Protein AF-0000000077674722 (afdb_homodimer)

InterPro domains:
  IPR002075 Nuclear transport factor 2 domain [PF02136] (10-121)
  IPR018222 Nuclear transport factor 2, eukaryote [PS50177] (10-121)
  IPR018222 Nuclear transport factor 2, eukaryote [cd00780] (7-122)
  IPR032710 NTF2-like domain superfamily [SSF54427] (3-125)
  IPR045875 Nuclear transport factor 2 [PTHR12612] (6-122)

Sequence (252 aa):
MGDKPIWEQIGSSFVQHYYQLFDTDRTHLGAIYIDASCLTWEGQQFQGKAAIVEKLSSLPFQKIQHSITAQDHQPTPDSCILSMVVGQLKADDDQVLGFHQTFLLKNFQGAWVCTNEIFRLALHNVMGDKPIWEQIGSSFVQHYYQLFDTDRTHLGAIYIDASCLTWEGQQFQGKAAIVEKLSSLPFQKIQHSITAQDHQPTPDSCILSMVVGQLKADDDQVLGFHQTFLLKNFQGAWVCTNEIFRLALHNV

Structure (mmCIF, N/CA/C/O backbone):
data_AF-0000000077674722-model_v1
#
loop_
_entity.id
_entity.type
_entity.pdbx_description
1 polymer 'Nuclear transport factor 2'
#
loop_
_atom_site.group_PDB
_atom_site.id
_atom_site.type_symbol
_atom_site.label_atom_id
_atom_site.label_alt_id
_atom_site.label_comp_id
_atom_site.label_asym_id
_atom_site.label_entity_id
_atom_site.label_seq_id
_atom_site.pdbx_PDB_ins_code
_atom_site.Cartn_x
_atom_site.Cartn_y
_atom_site.Cartn_z
_atom_site.occupancy
_atom_site.B_iso_or_equiv
_atom_site.auth_seq_id
_atom_site.auth_comp_id
_atom_site.auth_asym_id
_atom_site.auth_atom_id
_atom_site.pdbx_PDB_model_num
ATOM 1 N N . MET A 1 1 ? -0.099 12.445 -26.844 1 37.44 1 MET A N 1
ATOM 2 C CA . MET A 1 1 ? -0.249 11.992 -25.469 1 37.44 1 MET A CA 1
ATOM 3 C C . MET A 1 1 ? 1.104 11.625 -24.875 1 37.44 1 MET A C 1
ATOM 5 O O . MET A 1 1 ? 1.844 10.82 -25.438 1 37.44 1 MET A O 1
ATOM 9 N N . GLY A 1 2 ? 1.806 12.453 -24.25 1 52.72 2 GLY A N 1
ATOM 10 C CA . GLY A 1 2 ? 3.236 12.344 -24.016 1 52.72 2 GLY A CA 1
ATOM 11 C C . GLY A 1 2 ? 3.645 11.016 -23.422 1 52.72 2 GLY A C 1
ATOM 12 O O . GLY A 1 2 ? 2.828 10.328 -22.797 1 52.72 2 GLY A O 1
ATOM 13 N N . ASP A 1 3 ? 4.719 10.398 -23.859 1 77.81 3 ASP A N 1
ATOM 14 C CA . ASP A 1 3 ? 5.191 9.062 -23.531 1 77.81 3 ASP A CA 1
ATOM 15 C C . ASP A 1 3 ? 5.336 8.891 -22.016 1 77.81 3 ASP A C 1
ATOM 17 O O . ASP A 1 3 ? 5.879 9.766 -21.344 1 77.81 3 ASP A O 1
ATOM 21 N N . LYS A 1 4 ? 4.445 8 -21.328 1 88.06 4 LYS A N 1
ATOM 22 C CA . LYS A 1 4 ? 4.582 7.684 -19.906 1 88.06 4 LYS A CA 1
ATOM 23 C C . LYS A 1 4 ? 6.039 7.434 -19.531 1 88.06 4 LYS A C 1
ATOM 25 O O . LYS A 1 4 ? 6.805 6.895 -20.328 1 88.06 4 LYS A O 1
ATOM 30 N N . PRO A 1 5 ? 6.395 7.984 -18.375 1 94.88 5 PRO A N 1
ATOM 31 C CA . PRO A 1 5 ? 7.762 7.691 -17.938 1 94.88 5 PRO A CA 1
ATOM 32 C C . PRO A 1 5 ? 8.055 6.195 -17.875 1 94.88 5 PRO A C 1
ATOM 34 O O . PRO A 1 5 ? 7.137 5.391 -17.688 1 94.88 5 PRO A O 1
ATOM 37 N N . ILE A 1 6 ? 9.258 5.844 -18.047 1 95.69 6 ILE A N 1
ATOM 38 C CA . ILE A 1 6 ? 9.688 4.453 -18.156 1 95.69 6 ILE A CA 1
ATOM 39 C C . ILE A 1 6 ? 9.258 3.688 -16.906 1 95.69 6 ILE A C 1
ATOM 41 O O . ILE A 1 6 ? 8.867 2.521 -16.984 1 95.69 6 ILE A O 1
ATOM 45 N N . TRP A 1 7 ? 9.422 4.234 -15.695 1 96.62 7 TRP A N 1
ATOM 46 C CA . TRP A 1 7 ? 9.062 3.551 -14.461 1 96.62 7 TRP A CA 1
ATOM 47 C C . TRP A 1 7 ? 7.574 3.227 -14.43 1 96.62 7 TRP A C 1
ATOM 49 O O . TRP A 1 7 ? 7.164 2.209 -13.875 1 96.62 7 TRP A O 1
ATOM 59 N N . GLU A 1 8 ? 6.734 4.094 -14.93 1 97.81 8 GLU A N 1
ATOM 60 C CA . GLU A 1 8 ? 5.301 3.816 -15.016 1 97.81 8 GLU A CA 1
ATOM 61 C C . GLU A 1 8 ? 5.02 2.66 -15.977 1 97.81 8 GLU A C 1
ATOM 63 O O . GLU A 1 8 ? 4.164 1.818 -15.703 1 97.81 8 GLU A O 1
ATOM 68 N N . GLN A 1 9 ? 5.664 2.605 -17.094 1 97.88 9 GLN A N 1
ATOM 69 C CA . GLN A 1 9 ? 5.523 1.513 -18.047 1 97.88 9 GLN A CA 1
ATOM 70 C C . GLN A 1 9 ? 5.941 0.182 -17.422 1 97.88 9 GLN A C 1
ATOM 72 O O . GLN A 1 9 ? 5.254 -0.829 -17.594 1 97.88 9 GLN A O 1
ATOM 77 N N . ILE A 1 10 ? 7.055 0.214 -16.719 1 97.88 10 ILE A N 1
ATOM 78 C CA . ILE A 1 10 ? 7.547 -0.992 -16.062 1 97.88 10 ILE A CA 1
ATOM 79 C C . ILE A 1 10 ? 6.543 -1.46 -15.016 1 97.88 10 ILE A C 1
ATOM 81 O O . ILE A 1 10 ? 6.18 -2.639 -14.984 1 97.88 10 ILE A O 1
ATOM 85 N N . GLY A 1 11 ? 6.098 -0.513 -14.156 1 98.62 11 GLY A N 1
ATOM 86 C CA . GLY A 1 11 ? 5.105 -0.864 -13.148 1 98.62 11 GLY A CA 1
ATOM 87 C C . GLY A 1 11 ? 3.85 -1.477 -13.734 1 98.62 11 GLY A C 1
ATOM 88 O O . GLY A 1 11 ? 3.395 -2.529 -13.289 1 98.62 11 GLY A O 1
ATOM 89 N N . SER A 1 12 ? 3.357 -0.838 -14.789 1 98.44 12 SER A N 1
ATOM 90 C CA . SER A 1 12 ? 2.139 -1.307 -15.438 1 98.44 12 SER A CA 1
ATOM 91 C C . SER A 1 12 ? 2.336 -2.688 -16.062 1 98.44 12 SER A C 1
ATOM 93 O O . SER A 1 12 ? 1.477 -3.562 -15.922 1 98.44 12 SER A O 1
ATOM 95 N N . SER A 1 13 ? 3.422 -2.869 -16.703 1 98.19 13 SER A N 1
ATOM 96 C CA . SER A 1 13 ? 3.725 -4.156 -17.312 1 98.19 13 SER A CA 1
ATOM 97 C C . SER A 1 13 ? 3.875 -5.25 -16.266 1 98.19 13 SER A C 1
ATOM 99 O O . SER A 1 13 ? 3.398 -6.371 -16.453 1 98.19 13 SER A O 1
ATOM 101 N N . PHE A 1 14 ? 4.547 -4.949 -15.18 1 98.5 14 PHE A N 1
ATOM 102 C CA . PHE A 1 14 ? 4.719 -5.918 -14.102 1 98.5 14 PHE A CA 1
ATOM 103 C C . PHE A 1 14 ? 3.371 -6.34 -13.531 1 98.5 14 PHE A C 1
ATOM 105 O O . PHE A 1 14 ? 3.117 -7.531 -13.344 1 98.5 14 PHE A O 1
ATOM 112 N N . VAL A 1 15 ? 2.539 -5.355 -13.266 1 98.69 15 VAL A N 1
ATOM 113 C CA . VAL A 1 15 ? 1.225 -5.609 -12.688 1 98.69 15 VAL A CA 1
ATOM 114 C C . VAL A 1 15 ? 0.414 -6.504 -13.617 1 98.69 15 VAL A C 1
ATOM 116 O O . VAL A 1 15 ? -0.208 -7.473 -13.18 1 98.69 15 VAL A O 1
ATOM 119 N N . GLN A 1 16 ? 0.429 -6.191 -14.867 1 98.38 16 GLN A N 1
ATOM 120 C CA . GLN A 1 16 ? -0.271 -7.016 -15.852 1 98.38 16 GLN A CA 1
ATOM 121 C C . GLN A 1 16 ? 0.261 -8.445 -15.844 1 98.38 16 GLN A C 1
ATOM 123 O O . GLN A 1 16 ? -0.516 -9.398 -15.852 1 98.38 16 GLN A O 1
ATOM 128 N N . HIS A 1 17 ? 1.545 -8.586 -15.875 1 98.12 17 HIS A N 1
ATOM 129 C CA . HIS A 1 17 ? 2.189 -9.898 -15.883 1 98.12 17 HIS A CA 1
ATOM 130 C C . HIS A 1 17 ? 1.841 -10.688 -14.625 1 98.12 17 HIS A C 1
ATOM 132 O O . HIS A 1 17 ? 1.516 -11.875 -14.703 1 98.12 17 HIS A O 1
ATOM 138 N N . TYR A 1 18 ? 1.926 -10.031 -13.492 1 98.75 18 TYR A N 1
ATOM 139 C CA . TYR A 1 18 ? 1.636 -10.664 -12.211 1 98.75 18 TYR A CA 1
ATOM 140 C C . TYR A 1 18 ? 0.246 -11.289 -12.211 1 98.75 18 TYR A C 1
ATOM 142 O O . TYR A 1 18 ? 0.088 -12.469 -11.883 1 98.75 18 TYR A O 1
ATOM 150 N N . TYR A 1 19 ? -0.731 -10.508 -12.586 1 98.62 19 TYR A N 1
ATOM 151 C CA . TYR A 1 19 ? -2.092 -11.023 -12.477 1 98.62 19 TYR A CA 1
ATOM 152 C C . TYR A 1 19 ? -2.383 -12.039 -13.57 1 98.62 19 TYR A C 1
ATOM 154 O O . TYR A 1 19 ? -3.164 -12.977 -13.375 1 98.62 19 TYR A O 1
ATOM 162 N N . GLN A 1 20 ? -1.782 -11.836 -14.742 1 98.19 20 GLN A N 1
ATOM 163 C CA . GLN A 1 20 ? -1.897 -12.883 -15.758 1 98.19 20 GLN A CA 1
ATOM 164 C C . GLN A 1 20 ? -1.409 -14.227 -15.227 1 98.19 20 GLN A C 1
ATOM 166 O O . GLN A 1 20 ? -2.086 -15.242 -15.375 1 98.19 20 GLN A O 1
ATOM 171 N N . LEU A 1 21 ? -0.197 -14.258 -14.586 1 97.94 21 LEU A N 1
ATOM 172 C CA . LEU A 1 21 ? 0.337 -15.477 -13.992 1 97.94 21 LEU A CA 1
ATOM 173 C C . LEU A 1 21 ? -0.567 -15.977 -12.867 1 97.94 21 LEU A C 1
ATOM 175 O O . LEU A 1 21 ? -0.883 -17.172 -12.805 1 97.94 21 LEU A O 1
ATOM 179 N N . PHE A 1 22 ? -1.004 -15.062 -12.023 1 98.5 22 PHE A N 1
ATOM 180 C CA . PHE A 1 22 ? -1.826 -15.43 -10.875 1 98.5 22 PHE A CA 1
ATOM 181 C C . PHE A 1 22 ? -3.111 -16.109 -11.328 1 98.5 22 PHE A C 1
ATOM 183 O O . PHE A 1 22 ? -3.52 -17.125 -10.758 1 98.5 22 PHE A O 1
ATOM 190 N N . ASP A 1 23 ? -3.742 -15.562 -12.367 1 98.12 23 ASP A N 1
ATOM 191 C CA . ASP A 1 23 ? -5.059 -16.016 -12.812 1 98.12 23 ASP A CA 1
ATOM 192 C C . ASP A 1 23 ? -4.961 -17.312 -13.609 1 98.12 23 ASP A C 1
ATOM 194 O O . ASP A 1 23 ? -5.926 -18.078 -13.688 1 98.12 23 ASP A O 1
ATOM 198 N N . THR A 1 24 ? -3.846 -17.516 -14.289 1 97.38 24 THR A N 1
ATOM 199 C CA . THR A 1 24 ? -3.732 -18.672 -15.172 1 97.38 24 THR A CA 1
ATOM 200 C C . THR A 1 24 ? -3.045 -19.844 -14.461 1 97.38 24 THR A C 1
ATOM 202 O O . THR A 1 24 ? -3.562 -20.953 -14.438 1 97.38 24 THR A O 1
ATOM 205 N N . ASP A 1 25 ? -1.832 -19.594 -13.875 1 96.75 25 ASP A N 1
ATOM 206 C CA . ASP A 1 25 ? -1.062 -20.578 -13.117 1 96.75 25 ASP A CA 1
ATOM 207 C C . ASP A 1 25 ? -0.12 -19.891 -12.133 1 96.75 25 ASP A C 1
ATOM 209 O O . ASP A 1 25 ? 1.026 -19.594 -12.469 1 96.75 25 ASP A O 1
ATOM 213 N N . ARG A 1 26 ? -0.599 -19.734 -10.883 1 95.56 26 ARG A N 1
ATOM 214 C CA . ARG A 1 26 ? 0.108 -18.922 -9.898 1 95.56 26 ARG A CA 1
ATOM 215 C C . ARG A 1 26 ? 1.368 -19.625 -9.406 1 95.56 26 ARG A C 1
ATOM 217 O O . ARG A 1 26 ? 2.221 -19 -8.766 1 95.56 26 ARG A O 1
ATOM 224 N N . THR A 1 27 ? 1.652 -20.891 -9.773 1 94.75 27 THR A N 1
ATOM 225 C CA . THR A 1 27 ? 2.896 -21.562 -9.43 1 94.75 27 THR A CA 1
ATOM 226 C C . THR A 1 27 ? 4.074 -20.953 -10.172 1 94.75 27 THR A C 1
ATOM 228 O O . THR A 1 27 ? 5.227 -21.109 -9.766 1 94.75 27 THR A O 1
ATOM 231 N N . HIS A 1 28 ? 3.822 -20.25 -11.258 1 96.56 28 HIS A N 1
ATOM 232 C CA . HIS A 1 28 ? 4.863 -19.625 -12.062 1 96.56 28 HIS A CA 1
ATOM 233 C C . HIS A 1 28 ? 5.289 -18.281 -11.477 1 96.56 28 HIS A C 1
ATOM 235 O O . HIS A 1 28 ? 6.242 -17.656 -11.953 1 96.56 28 HIS A O 1
ATOM 241 N N . LEU A 1 29 ? 4.633 -17.844 -10.375 1 97.94 29 LEU A N 1
ATOM 242 C CA . LEU A 1 29 ? 4.945 -16.562 -9.773 1 97.94 29 LEU A CA 1
ATOM 243 C C . LEU A 1 29 ? 6.328 -16.578 -9.133 1 97.94 29 LEU A C 1
ATOM 245 O O . LEU A 1 29 ? 6.895 -15.531 -8.82 1 97.94 29 LEU A O 1
ATOM 249 N N . GLY A 1 30 ? 6.871 -17.766 -8.969 1 97.38 30 GLY A N 1
ATOM 250 C CA . GLY A 1 30 ? 8.203 -17.859 -8.398 1 97.38 30 GLY A CA 1
ATOM 251 C C . GLY A 1 30 ? 9.242 -17.047 -9.156 1 97.38 30 GLY A C 1
ATOM 252 O O . GLY A 1 30 ? 10.219 -16.594 -8.562 1 97.38 30 GLY A O 1
ATOM 253 N N . ALA A 1 31 ? 9.047 -16.859 -10.445 1 95.88 31 ALA A N 1
ATOM 254 C CA . ALA A 1 31 ? 10.008 -16.188 -11.32 1 95.88 31 ALA A CA 1
ATOM 255 C C . ALA A 1 31 ? 10.125 -14.711 -10.977 1 95.88 31 ALA A C 1
ATOM 257 O O . ALA A 1 31 ? 11.102 -14.055 -11.352 1 95.88 31 ALA A O 1
ATOM 258 N N . ILE A 1 32 ? 9.117 -14.148 -10.25 1 97.75 32 ILE A N 1
ATOM 259 C CA . ILE A 1 32 ? 9.156 -12.711 -10.031 1 97.75 32 ILE A CA 1
ATOM 260 C C . ILE A 1 32 ? 9.648 -12.414 -8.617 1 97.75 32 ILE A C 1
ATOM 262 O O . ILE A 1 32 ? 9.766 -11.25 -8.227 1 97.75 32 ILE A O 1
ATOM 266 N N . TYR A 1 33 ? 9.906 -13.438 -7.84 1 98.19 33 TYR A N 1
ATOM 267 C CA . TYR A 1 33 ? 10.391 -13.266 -6.477 1 98.19 33 TYR A CA 1
ATOM 268 C C . TYR A 1 33 ? 11.844 -13.695 -6.352 1 98.19 33 TYR A C 1
ATOM 270 O O . TYR A 1 33 ? 12.336 -14.5 -7.152 1 98.19 33 TYR A O 1
ATOM 278 N N . ILE A 1 34 ? 12.5 -13.188 -5.352 1 97.06 34 ILE A N 1
ATOM 279 C CA . ILE A 1 34 ? 13.844 -13.602 -4.965 1 97.06 34 ILE A CA 1
ATOM 280 C C . ILE A 1 34 ? 13.852 -14.008 -3.496 1 97.06 34 ILE A C 1
ATOM 282 O O . ILE A 1 34 ? 12.836 -13.914 -2.811 1 97.06 34 ILE A O 1
ATOM 286 N N . ASP A 1 35 ? 14.977 -14.469 -2.998 1 96.62 35 ASP A N 1
ATOM 287 C CA . ASP A 1 35 ? 15.055 -15.016 -1.644 1 96.62 35 ASP A CA 1
ATOM 288 C C . ASP A 1 35 ? 14.812 -13.922 -0.603 1 96.62 35 ASP A C 1
ATOM 290 O O . ASP A 1 35 ? 14.359 -14.211 0.51 1 96.62 35 ASP A O 1
ATOM 294 N N . ALA A 1 36 ? 15.039 -12.727 -0.954 1 96.31 36 ALA A N 1
ATOM 295 C CA . ALA A 1 36 ? 14.867 -11.609 -0.024 1 96.31 36 ALA A CA 1
ATOM 296 C C . ALA A 1 36 ? 13.445 -11.062 -0.073 1 96.31 36 ALA A C 1
ATOM 298 O O . ALA A 1 36 ? 13.094 -10.156 0.692 1 96.31 36 ALA A O 1
ATOM 299 N N . SER A 1 37 ? 12.609 -11.578 -0.97 1 98.44 37 SER A N 1
ATOM 300 C CA . SER A 1 37 ? 11.266 -11.055 -1.147 1 98.44 37 SER A CA 1
ATOM 301 C C . SER A 1 37 ? 10.406 -11.297 0.092 1 98.44 37 SER A C 1
ATOM 303 O O . SER A 1 37 ? 10.57 -12.312 0.773 1 98.44 37 SER A O 1
ATOM 305 N N . CYS A 1 38 ? 9.547 -10.344 0.368 1 98.69 38 CYS A N 1
ATOM 306 C CA . CYS A 1 38 ? 8.594 -10.445 1.471 1 98.69 38 CYS A CA 1
ATOM 307 C C . CYS A 1 38 ? 7.164 -10.297 0.973 1 98.69 38 CYS A C 1
ATOM 309 O O . CYS A 1 38 ? 6.875 -9.43 0.143 1 98.69 38 CYS A O 1
ATOM 311 N N . LEU A 1 39 ? 6.281 -11.164 1.495 1 98.81 39 LEU A N 1
ATOM 312 C CA . LEU A 1 39 ? 4.848 -11.086 1.244 1 98.81 39 LEU A CA 1
ATOM 313 C C . LEU A 1 39 ? 4.074 -10.969 2.553 1 98.81 39 LEU A C 1
ATOM 315 O O . LEU A 1 39 ? 4.359 -11.688 3.514 1 98.81 39 LEU A O 1
ATOM 319 N N . THR A 1 40 ? 3.189 -10.008 2.695 1 98.81 40 THR A N 1
ATOM 320 C CA . THR A 1 40 ? 2.113 -10.023 3.68 1 98.81 40 THR A CA 1
ATOM 321 C C . THR A 1 40 ? 0.766 -10.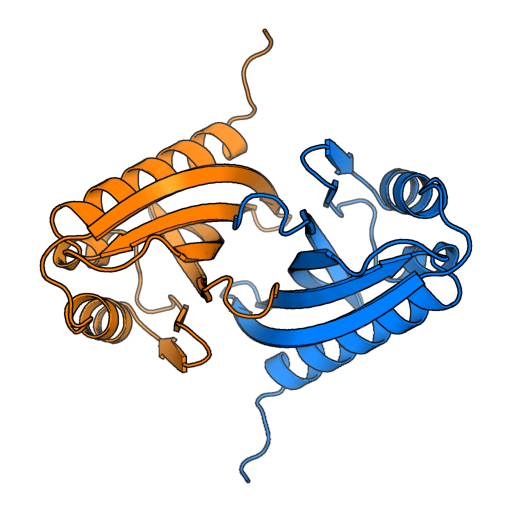273 3.004 1 98.81 40 THR A C 1
ATOM 323 O O . THR A 1 40 ? 0.315 -9.4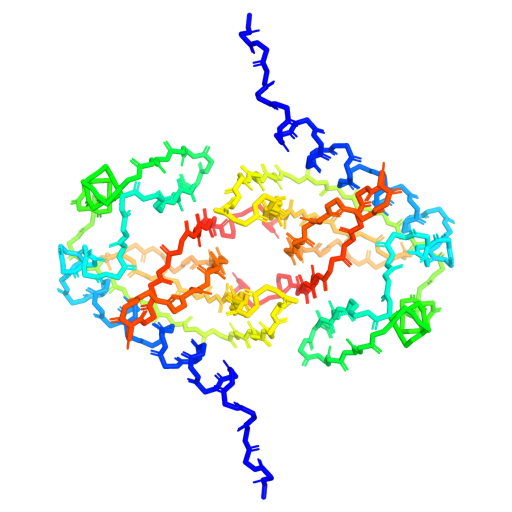53 2.197 1 98.81 40 THR A O 1
ATOM 326 N N . TRP A 1 41 ? 0.198 -11.414 3.271 1 98.56 41 TRP A N 1
ATOM 327 C CA . TRP A 1 41 ? -1.097 -11.805 2.721 1 98.56 41 TRP A CA 1
ATOM 328 C C . TRP A 1 41 ? -2.174 -11.789 3.801 1 98.56 41 TRP A C 1
ATOM 330 O O . TRP A 1 41 ? -2.205 -12.672 4.664 1 98.56 41 TRP A O 1
ATOM 340 N N . GLU A 1 42 ? -3.039 -10.773 3.777 1 96.69 42 GLU A N 1
ATOM 341 C CA . GLU A 1 42 ? -4.094 -10.641 4.777 1 96.69 42 GLU A CA 1
ATOM 342 C C . GLU A 1 42 ? -3.521 -10.68 6.191 1 96.69 42 GLU A C 1
ATOM 344 O O . GLU A 1 42 ? -4.031 -11.398 7.055 1 96.69 42 GLU A O 1
ATOM 349 N N . GLY A 1 43 ? -2.426 -9.977 6.297 1 97.12 43 GLY A N 1
ATOM 350 C CA . GLY A 1 43 ? -1.855 -9.812 7.625 1 97.12 43 GLY A CA 1
ATOM 351 C C . GLY A 1 43 ? -0.83 -10.875 7.969 1 97.12 43 GLY A C 1
ATOM 352 O O . GLY A 1 43 ? -0.077 -10.734 8.93 1 97.12 43 GLY A O 1
ATOM 353 N N . GLN A 1 44 ? -0.757 -11.938 7.211 1 97.81 44 GLN A N 1
ATOM 354 C CA . GLN A 1 44 ? 0.216 -12.992 7.453 1 97.81 44 GLN A CA 1
ATOM 355 C C . GLN A 1 44 ? 1.493 -12.766 6.652 1 97.81 44 GLN A C 1
ATOM 357 O O . GLN A 1 44 ? 1.438 -12.5 5.445 1 97.81 44 GLN A O 1
ATOM 362 N N . GLN A 1 45 ? 2.619 -12.977 7.332 1 98 45 GLN A N 1
ATOM 363 C CA . GLN A 1 45 ? 3.898 -12.641 6.715 1 98 45 GLN A CA 1
ATOM 364 C C . GLN A 1 45 ? 4.621 -13.891 6.23 1 98 45 GLN A C 1
ATOM 366 O O . GLN A 1 45 ? 4.613 -14.922 6.91 1 98 45 GLN A O 1
ATOM 371 N N . PHE A 1 46 ? 5.215 -13.781 5.074 1 98.56 46 PHE A N 1
ATOM 372 C CA . PHE A 1 46 ? 6.051 -14.812 4.465 1 98.56 46 PHE A CA 1
ATOM 373 C C . PHE A 1 46 ? 7.328 -14.211 3.898 1 98.56 46 PHE A C 1
ATOM 375 O O . PHE A 1 46 ? 7.312 -13.102 3.361 1 98.56 46 PHE A O 1
ATOM 382 N N . GLN A 1 47 ? 8.344 -14.906 3.984 1 97.81 47 GLN A N 1
ATOM 383 C CA . GLN A 1 47 ? 9.617 -14.43 3.459 1 97.81 47 GLN A CA 1
ATOM 384 C C . GLN A 1 47 ? 10.281 -15.477 2.57 1 97.81 47 GLN A C 1
ATOM 386 O O . GLN A 1 47 ? 10.305 -16.656 2.912 1 97.81 47 GLN A O 1
ATOM 391 N N . GLY A 1 48 ? 10.758 -15 1.439 1 98.12 48 GLY A N 1
ATOM 392 C CA . GLY A 1 48 ? 11.461 -15.875 0.521 1 98.12 48 GLY A CA 1
ATOM 393 C C . GLY A 1 48 ? 10.57 -16.438 -0.572 1 98.12 48 GLY A C 1
ATOM 394 O O . GLY A 1 48 ? 9.398 -16.734 -0.336 1 98.12 48 GLY A O 1
ATOM 395 N N . LYS A 1 49 ? 11.227 -16.656 -1.674 1 97.88 49 LYS A N 1
ATOM 396 C CA . LYS A 1 49 ? 10.531 -17.141 -2.867 1 97.88 49 LYS A CA 1
ATOM 397 C C . LYS A 1 49 ? 9.75 -18.422 -2.578 1 97.88 49 LYS A C 1
ATOM 399 O O . LYS A 1 49 ? 8.57 -18.516 -2.912 1 97.88 49 LYS A O 1
ATOM 404 N N . ALA A 1 50 ? 10.367 -19.406 -1.958 1 98.19 50 ALA A N 1
ATOM 405 C CA . ALA A 1 50 ? 9.75 -20.703 -1.728 1 98.19 50 ALA A CA 1
ATOM 406 C C . ALA A 1 50 ? 8.516 -20.578 -0.843 1 98.19 50 ALA A C 1
ATOM 408 O O . ALA A 1 50 ? 7.457 -21.125 -1.164 1 98.19 50 ALA A O 1
ATOM 409 N N . ALA A 1 51 ? 8.625 -19.828 0.256 1 98.62 51 ALA A N 1
ATOM 410 C CA . ALA A 1 51 ? 7.52 -19.672 1.193 1 98.62 51 ALA A CA 1
ATOM 411 C C . ALA A 1 51 ? 6.367 -18.906 0.554 1 98.62 51 ALA A C 1
ATOM 413 O O . ALA A 1 51 ? 5.195 -19.219 0.788 1 98.62 51 ALA A O 1
ATOM 414 N N . ILE A 1 52 ? 6.711 -17.844 -0.237 1 98.75 52 ILE A N 1
ATOM 415 C CA . ILE A 1 52 ? 5.703 -17.031 -0.896 1 98.75 52 ILE A CA 1
ATOM 416 C C . ILE A 1 52 ? 4.934 -17.875 -1.911 1 98.75 52 ILE A C 1
ATOM 418 O O . ILE A 1 52 ? 3.699 -17.875 -1.916 1 98.75 52 ILE A O 1
ATOM 422 N N . VAL A 1 53 ? 5.637 -18.609 -2.742 1 98.25 53 VAL A N 1
ATOM 423 C CA . VAL A 1 53 ? 5.008 -19.422 -3.77 1 98.25 53 VAL A CA 1
ATOM 424 C C . VAL A 1 53 ? 4.152 -20.516 -3.113 1 98.25 53 VAL A C 1
ATOM 426 O O . VAL A 1 53 ? 3.049 -20.812 -3.58 1 98.25 53 VAL A O 1
ATOM 429 N N . GLU A 1 54 ? 4.676 -21.125 -2.037 1 98.38 54 GLU A N 1
ATOM 430 C CA . GLU A 1 54 ? 3.896 -22.109 -1.3 1 98.38 54 GLU A CA 1
ATOM 431 C C . GLU A 1 54 ? 2.584 -21.516 -0.796 1 98.38 54 GLU A C 1
ATOM 433 O O . GLU A 1 54 ? 1.52 -22.109 -0.963 1 98.38 54 GLU A O 1
ATOM 438 N N . LYS A 1 55 ? 2.633 -20.375 -0.204 1 98.62 55 LYS A N 1
ATOM 439 C CA . LYS A 1 55 ? 1.433 -19.703 0.299 1 98.62 55 LYS A CA 1
ATOM 440 C C . LYS A 1 55 ? 0.436 -19.453 -0.827 1 98.62 55 LYS A C 1
ATOM 442 O O . LYS A 1 55 ? -0.744 -19.781 -0.71 1 98.62 55 LYS A O 1
ATOM 447 N N . LEU A 1 56 ? 0.906 -18.875 -1.923 1 98.06 56 LEU A N 1
ATOM 448 C CA . LEU A 1 56 ? 0.03 -18.484 -3.025 1 98.06 56 LEU A CA 1
ATOM 449 C C . LEU A 1 56 ? -0.562 -19.719 -3.701 1 98.06 56 LEU A C 1
ATOM 451 O O . LEU A 1 56 ? -1.707 -19.688 -4.156 1 98.06 56 LEU A O 1
ATOM 455 N N . SER A 1 57 ? 0.229 -20.797 -3.713 1 97 57 SER A N 1
ATOM 456 C CA . SER A 1 57 ? -0.23 -22.031 -4.324 1 97 57 SER A CA 1
ATOM 457 C C . SER A 1 57 ? -1.234 -22.75 -3.428 1 97 57 SER A C 1
ATOM 459 O O . SER A 1 57 ? -2.002 -23.594 -3.898 1 97 57 SER A O 1
ATOM 461 N N . SER A 1 58 ? -1.191 -22.453 -2.164 1 97.31 58 SER A N 1
ATOM 462 C CA . SER A 1 58 ? -2.029 -23.156 -1.2 1 97.31 58 SER A CA 1
ATOM 463 C C . SER A 1 58 ? -3.408 -22.516 -1.094 1 97.31 58 SER A C 1
ATOM 465 O O . SER A 1 58 ? -4.277 -23.016 -0.373 1 97.31 58 SER A O 1
ATOM 467 N N . LEU A 1 59 ? -3.629 -21.344 -1.725 1 96.81 59 LEU A N 1
ATOM 468 C CA . LEU A 1 59 ? -4.918 -20.672 -1.653 1 96.81 59 LEU A CA 1
ATOM 469 C C . LEU A 1 59 ? -6.039 -21.578 -2.143 1 96.81 59 LEU A C 1
ATOM 471 O O . LEU A 1 59 ? -5.887 -22.266 -3.154 1 96.81 59 LEU A O 1
ATOM 475 N N . PRO A 1 60 ? -7.234 -21.531 -1.528 1 94.19 60 PRO A N 1
ATOM 476 C CA . PRO A 1 60 ? -8.25 -22.578 -1.655 1 94.19 60 PRO A CA 1
ATOM 477 C C . PRO A 1 60 ? -9.234 -22.312 -2.791 1 94.19 60 PRO A C 1
ATOM 479 O O . PRO A 1 60 ? -10.453 -22.422 -2.598 1 94.19 60 PRO A O 1
ATOM 482 N N . PHE A 1 61 ? -8.852 -21.875 -3.889 1 96.19 61 PHE A N 1
ATOM 483 C CA . PHE A 1 61 ? -9.727 -21.703 -5.043 1 96.19 61 PHE A CA 1
ATOM 484 C C . PHE A 1 61 ? -9.086 -22.297 -6.293 1 96.19 61 PHE A C 1
ATOM 486 O O . PHE A 1 61 ? -7.855 -22.375 -6.395 1 96.19 61 PHE A O 1
ATOM 493 N N . GLN A 1 62 ? -9.859 -22.703 -7.301 1 95 62 GLN A N 1
ATOM 494 C CA . GLN A 1 62 ? -9.398 -23.297 -8.555 1 95 62 GLN A CA 1
ATOM 495 C C . GLN A 1 62 ? -9.188 -22.219 -9.617 1 95 62 GLN A C 1
ATOM 497 O O . GLN A 1 62 ? -8.195 -22.25 -10.344 1 95 62 GLN A O 1
ATOM 502 N N . LYS A 1 63 ? -10.219 -21.344 -9.734 1 96.75 63 LYS A N 1
ATOM 503 C CA . LYS A 1 63 ? -10.164 -20.25 -10.688 1 96.75 63 LYS A CA 1
ATOM 504 C C . LYS A 1 63 ? -10.234 -18.906 -9.984 1 96.75 63 LYS A C 1
ATOM 506 O O . LYS A 1 63 ? -10.93 -18.75 -8.977 1 96.75 63 LYS A O 1
ATOM 511 N N . ILE A 1 64 ? -9.586 -17.984 -10.539 1 98 64 ILE A N 1
ATOM 512 C CA . ILE A 1 64 ? -9.641 -16.625 -10.031 1 98 64 ILE A CA 1
ATOM 513 C C . ILE A 1 64 ? -9.422 -15.633 -11.172 1 98 64 ILE A C 1
ATOM 515 O O . ILE A 1 64 ? -8.68 -15.922 -12.117 1 98 64 ILE A O 1
ATOM 519 N N . GLN A 1 65 ? -10.109 -14.523 -11.078 1 98 65 GLN A N 1
ATOM 520 C CA . GLN A 1 65 ? -9.953 -13.438 -12.039 1 98 65 GLN A CA 1
ATOM 521 C C . GLN A 1 65 ? -9.859 -12.094 -11.336 1 98 65 GLN A C 1
ATOM 523 O O . GLN A 1 65 ? -10.703 -11.766 -10.492 1 98 65 GLN A O 1
ATOM 528 N N . HIS A 1 66 ? -8.844 -11.398 -11.695 1 97.62 66 HIS A N 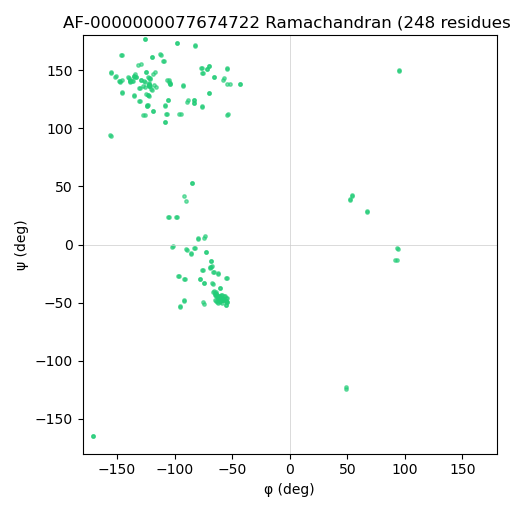1
ATOM 529 C CA . HIS A 1 66 ? -8.688 -10.055 -11.164 1 97.62 66 HIS A CA 1
ATOM 530 C C . HIS A 1 66 ? -9.055 -9 -12.203 1 97.62 66 HIS A C 1
ATOM 532 O O . HIS A 1 66 ? -8.734 -9.156 -13.383 1 97.62 66 HIS A O 1
ATOM 538 N N . SER A 1 67 ? -9.75 -7.973 -11.812 1 96.94 67 SER A N 1
ATOM 539 C CA . SER A 1 67 ? -10.008 -6.766 -12.594 1 96.94 67 SER A CA 1
ATOM 540 C C . SER A 1 67 ? -9.445 -5.531 -11.898 1 96.94 67 SER A C 1
ATOM 542 O O . SER A 1 67 ? -9.898 -5.156 -10.82 1 96.94 67 SER A O 1
ATOM 544 N N . ILE A 1 68 ? -8.484 -4.93 -12.531 1 96.88 68 ILE A N 1
ATOM 545 C CA . ILE A 1 68 ? -7.824 -3.766 -11.945 1 96.88 68 ILE A CA 1
ATOM 546 C C . ILE A 1 68 ? -8.641 -2.51 -12.242 1 96.88 68 ILE A C 1
ATOM 548 O O . ILE A 1 68 ? -8.93 -2.203 -13.398 1 96.88 68 ILE A O 1
ATOM 552 N N . THR A 1 69 ? -9.055 -1.826 -11.234 1 95 69 THR A N 1
ATOM 553 C CA . THR A 1 69 ? -9.836 -0.611 -11.422 1 95 69 THR A CA 1
ATOM 554 C C . THR A 1 69 ? -8.945 0.625 -11.359 1 95 69 THR A C 1
ATOM 556 O O . THR A 1 69 ? -9.266 1.66 -11.945 1 95 69 THR A O 1
ATOM 559 N N . ALA A 1 70 ? -7.863 0.547 -10.664 1 96 70 ALA A N 1
ATOM 560 C CA . ALA A 1 70 ? -6.895 1.637 -10.594 1 96 70 ALA A CA 1
ATOM 561 C C . ALA A 1 70 ? -5.504 1.111 -10.25 1 96 70 ALA A C 1
ATOM 563 O O . ALA A 1 70 ? -5.371 0.102 -9.555 1 96 70 ALA A O 1
ATOM 564 N N . GLN A 1 71 ? -4.516 1.758 -10.75 1 98.06 71 GLN A N 1
ATOM 565 C CA . GLN A 1 71 ? -3.131 1.497 -10.367 1 98.06 71 GLN A CA 1
ATOM 566 C C . GLN A 1 71 ? -2.293 2.771 -10.43 1 98.06 71 GLN A C 1
ATOM 568 O O . GLN A 1 71 ? -2.521 3.629 -11.289 1 98.06 71 GLN A O 1
ATOM 573 N N . ASP A 1 72 ? -1.424 2.916 -9.484 1 98.75 72 ASP A N 1
ATOM 574 C CA . ASP A 1 72 ? -0.477 4.023 -9.398 1 98.75 72 ASP A CA 1
ATOM 575 C C . ASP A 1 72 ? 0.955 3.512 -9.258 1 98.75 72 ASP A C 1
ATOM 577 O O . ASP A 1 72 ? 1.201 2.523 -8.562 1 98.75 72 ASP A O 1
ATOM 581 N N . HIS A 1 73 ? 1.883 4.188 -9.945 1 98.81 73 HIS A N 1
ATOM 582 C CA . HIS A 1 73 ? 3.297 3.83 -9.922 1 98.81 73 HIS A CA 1
ATOM 583 C C . HIS A 1 73 ? 4.168 5.043 -9.617 1 98.81 73 HIS A C 1
ATOM 585 O O . HIS A 1 73 ? 3.871 6.152 -10.062 1 98.81 73 HIS A O 1
ATOM 591 N N . GLN A 1 74 ? 5.191 4.824 -8.859 1 98.69 74 GLN A N 1
ATOM 592 C CA . GLN A 1 74 ? 6.141 5.879 -8.523 1 98.69 74 GLN A CA 1
ATOM 593 C C . GLN A 1 74 ? 7.574 5.359 -8.562 1 98.69 74 GLN A C 1
ATOM 595 O O . GLN A 1 74 ? 7.848 4.238 -8.133 1 98.69 74 GLN A O 1
ATOM 600 N N . PRO A 1 75 ? 8.477 6.164 -9.055 1 98 75 PRO A N 1
ATOM 601 C CA . PRO A 1 75 ? 9.883 5.867 -8.781 1 98 75 PRO A CA 1
ATOM 602 C C . PRO A 1 75 ? 10.273 6.141 -7.332 1 98 75 PRO A C 1
ATOM 604 O O . PRO A 1 75 ? 9.648 6.965 -6.664 1 98 75 PRO A O 1
ATOM 607 N N . THR A 1 76 ? 11.234 5.426 -6.805 1 97.62 76 THR A N 1
ATOM 608 C CA . THR A 1 76 ? 11.75 5.688 -5.465 1 97.62 76 THR A CA 1
ATOM 609 C C . THR A 1 76 ? 13.18 6.207 -5.523 1 97.62 76 THR A C 1
ATOM 611 O O . THR A 1 76 ? 13.875 6.02 -6.527 1 97.62 76 THR A O 1
ATOM 614 N N . PRO A 1 77 ? 13.68 6.789 -4.5 1 94.06 77 PRO A N 1
ATOM 615 C CA . PRO A 1 77 ? 15.047 7.312 -4.492 1 94.06 77 PRO A CA 1
ATOM 616 C C . PRO A 1 77 ? 16.094 6.219 -4.684 1 94.06 77 PRO A C 1
ATOM 618 O O . PRO A 1 77 ? 17.188 6.488 -5.188 1 94.06 77 PRO A O 1
ATOM 621 N N . ASP A 1 78 ? 15.82 4.965 -4.363 1 94.19 78 ASP A N 1
ATOM 622 C CA . ASP A 1 78 ? 16.781 3.865 -4.465 1 94.19 78 ASP A CA 1
ATOM 623 C C . ASP A 1 78 ? 16.562 3.066 -5.75 1 94.19 78 ASP A C 1
ATOM 625 O O . ASP A 1 78 ? 16.828 1.864 -5.793 1 94.19 78 ASP A O 1
ATOM 629 N N . SER A 1 79 ? 15.953 3.699 -6.75 1 95.12 79 SER A N 1
ATOM 630 C CA . SER A 1 79 ? 15.789 3.148 -8.094 1 95.12 79 SER A CA 1
ATOM 631 C C . SER A 1 79 ? 14.859 1.941 -8.086 1 95.12 79 SER A C 1
ATOM 633 O O . SER A 1 79 ? 15.086 0.976 -8.82 1 95.12 79 SER A O 1
ATOM 635 N N . CYS A 1 80 ? 13.984 1.944 -7.172 1 98.19 80 CYS A N 1
ATOM 636 C CA . CYS A 1 80 ? 12.891 0.982 -7.18 1 98.19 80 CYS A CA 1
ATOM 637 C C . CYS A 1 80 ? 11.625 1.6 -7.762 1 98.19 80 CYS A C 1
ATOM 639 O O . CYS A 1 80 ? 11.641 2.742 -8.219 1 98.19 80 CYS A O 1
ATOM 641 N N . ILE A 1 81 ? 10.633 0.801 -7.945 1 98.69 81 ILE A N 1
ATOM 642 C CA . ILE A 1 81 ? 9.305 1.268 -8.352 1 98.69 81 ILE A CA 1
ATOM 643 C C . ILE A 1 81 ? 8.266 0.819 -7.324 1 98.69 81 ILE A C 1
ATOM 645 O O . ILE A 1 81 ? 8.148 -0.373 -7.031 1 98.69 81 ILE A O 1
ATOM 649 N N . LEU A 1 82 ? 7.582 1.766 -6.727 1 98.88 82 LEU A N 1
ATOM 650 C CA . LEU A 1 82 ? 6.438 1.494 -5.867 1 98.88 82 LEU A CA 1
ATOM 651 C C . LEU A 1 82 ? 5.148 1.45 -6.684 1 98.88 82 LEU A C 1
ATOM 653 O O . LEU A 1 82 ? 4.836 2.395 -7.41 1 98.88 82 LEU A O 1
ATOM 657 N N . SER A 1 83 ? 4.418 0.332 -6.621 1 98.88 83 SER A N 1
ATOM 658 C CA . SER A 1 83 ? 3.168 0.165 -7.355 1 98.88 83 SER A CA 1
ATOM 659 C C . SER A 1 83 ? 2.018 -0.177 -6.414 1 98.88 83 SER A C 1
ATOM 661 O O . SER A 1 83 ? 2.141 -1.071 -5.574 1 98.88 83 SER A O 1
ATOM 663 N N . MET A 1 84 ? 0.932 0.536 -6.5 1 98.69 84 MET A N 1
ATOM 664 C CA . MET A 1 84 ? -0.295 0.231 -5.77 1 98.69 84 MET A CA 1
ATOM 665 C C . MET A 1 84 ? -1.432 -0.102 -6.727 1 98.69 84 MET A C 1
ATOM 667 O O . MET A 1 84 ? -1.615 0.576 -7.738 1 98.69 84 MET A O 1
ATOM 671 N N . VAL A 1 85 ? -2.137 -1.142 -6.383 1 98.19 85 VAL A N 1
ATOM 672 C CA . VAL A 1 85 ? -3.227 -1.626 -7.223 1 98.19 85 VAL A CA 1
ATOM 673 C C . VAL A 1 85 ? -4.508 -1.723 -6.398 1 98.19 85 VAL A C 1
ATOM 675 O O . VAL A 1 85 ? -4.484 -2.176 -5.254 1 98.19 85 VAL A O 1
ATOM 678 N N . VAL A 1 86 ? -5.582 -1.254 -6.98 1 96.06 86 VAL A N 1
ATOM 679 C CA . VAL A 1 86 ? -6.938 -1.45 -6.477 1 96.06 86 VAL A CA 1
ATOM 680 C C . VAL A 1 86 ? -7.789 -2.148 -7.539 1 96.06 86 VAL A C 1
ATOM 682 O O . VAL A 1 86 ? -7.691 -1.832 -8.727 1 96.06 86 VAL A O 1
ATOM 685 N N . GLY A 1 87 ? -8.578 -3.107 -7.078 1 95.75 87 GLY A N 1
ATOM 686 C CA . GLY A 1 87 ? -9.414 -3.814 -8.031 1 95.75 87 GLY A CA 1
ATOM 687 C C . GLY A 1 87 ? -10.43 -4.727 -7.371 1 95.75 87 GLY A C 1
ATOM 688 O O . GLY A 1 87 ? -10.781 -4.535 -6.203 1 95.75 87 GLY A O 1
ATOM 689 N N . GLN A 1 88 ? -10.93 -5.566 -8.234 1 95.62 88 GLN A N 1
ATOM 690 C CA . GLN A 1 88 ? -11.867 -6.605 -7.809 1 95.62 88 GLN A CA 1
ATOM 691 C C . GLN A 1 88 ? -11.375 -7.988 -8.219 1 95.62 88 GLN A C 1
ATOM 693 O O . GLN A 1 88 ? -10.664 -8.133 -9.211 1 95.62 88 GLN A O 1
ATOM 698 N N . LEU A 1 89 ? -11.75 -8.945 -7.355 1 96.38 89 LEU A N 1
ATOM 699 C CA . LEU A 1 89 ? -11.406 -10.32 -7.711 1 96.38 89 LEU A CA 1
ATOM 700 C C . LEU A 1 89 ? -12.609 -11.242 -7.52 1 96.38 89 LEU A C 1
ATOM 702 O O . LEU A 1 89 ? -13.445 -11 -6.645 1 96.38 89 LEU A O 1
ATOM 706 N N . LYS A 1 90 ? -12.711 -12.188 -8.375 1 97 90 LYS A N 1
ATOM 707 C CA . LYS A 1 90 ? -13.711 -13.25 -8.289 1 97 90 LYS A CA 1
ATOM 708 C C . LYS A 1 90 ? -13.055 -14.625 -8.281 1 97 90 LYS A C 1
ATOM 710 O O . LYS A 1 90 ? -12.359 -14.992 -9.227 1 97 90 LYS A O 1
ATOM 715 N N . ALA A 1 91 ? -13.266 -15.352 -7.227 1 96.62 91 ALA A N 1
ATOM 716 C CA . ALA A 1 91 ? -12.75 -16.703 -7.078 1 96.62 91 ALA A CA 1
ATOM 717 C C . ALA A 1 91 ? -13.859 -17.734 -7.246 1 96.62 91 ALA A C 1
ATOM 719 O O . ALA A 1 91 ? -14.859 -17.703 -6.531 1 96.62 91 ALA A O 1
ATOM 720 N N . ASP A 1 92 ? -13.641 -18.641 -8.18 1 97.75 92 ASP A N 1
ATOM 721 C CA . ASP A 1 92 ? -14.625 -19.672 -8.438 1 97.75 92 ASP A CA 1
ATOM 722 C C . ASP A 1 92 ? -16.031 -19.094 -8.586 1 97.75 92 ASP A C 1
ATOM 724 O O . ASP A 1 92 ? -16.25 -18.203 -9.422 1 97.75 92 ASP A O 1
ATOM 728 N N . ASP A 1 93 ? -16.984 -19.547 -7.777 1 96.25 93 ASP A N 1
ATOM 729 C CA . ASP A 1 93 ? -18.359 -19.062 -7.867 1 96.25 93 ASP A CA 1
ATOM 730 C C . ASP A 1 93 ? -18.688 -18.125 -6.707 1 96.25 93 ASP A C 1
ATOM 732 O O . ASP A 1 93 ? -19.859 -17.922 -6.387 1 96.25 93 ASP A O 1
ATOM 736 N N . ASP A 1 94 ? -17.641 -17.578 -6.188 1 94.69 94 ASP A N 1
ATOM 737 C CA . ASP A 1 94 ? -17.828 -16.703 -5.035 1 94.69 94 ASP A CA 1
ATOM 738 C C . ASP A 1 94 ? -18.234 -15.297 -5.477 1 94.69 94 ASP A C 1
ATOM 740 O O . ASP A 1 94 ? -18.234 -15 -6.672 1 94.69 94 ASP A O 1
ATOM 744 N N . GLN A 1 95 ? -18.594 -14.547 -4.484 1 93.44 95 GLN A N 1
ATOM 745 C CA . GLN A 1 95 ? -18.922 -13.156 -4.766 1 93.44 95 GLN A CA 1
ATOM 746 C C . GLN A 1 95 ? -17.656 -12.367 -5.148 1 93.44 95 GLN A C 1
ATOM 748 O O . GLN A 1 95 ? -16.547 -12.75 -4.773 1 93.44 95 GLN A O 1
ATOM 753 N N . VAL A 1 96 ? -17.859 -11.312 -5.914 1 94.81 96 VAL A N 1
ATOM 754 C CA . VAL A 1 96 ? -16.781 -10.398 -6.262 1 94.81 96 VAL A CA 1
ATOM 755 C C . VAL A 1 96 ? -16.359 -9.602 -5.031 1 94.81 96 VAL A C 1
ATOM 757 O O . VAL A 1 96 ? -17.203 -9.086 -4.301 1 94.81 96 VAL A O 1
ATOM 760 N N . LEU A 1 97 ? -15.102 -9.547 -4.766 1 92.75 97 LEU A N 1
ATOM 761 C CA . LEU A 1 97 ? -14.555 -8.805 -3.635 1 92.75 97 LEU A CA 1
ATOM 762 C C . LEU A 1 97 ? -13.562 -7.746 -4.105 1 92.75 97 LEU A C 1
ATOM 764 O O . LEU A 1 97 ? -12.812 -7.977 -5.059 1 92.75 97 LEU A O 1
ATOM 768 N N . GLY A 1 98 ? -13.586 -6.625 -3.439 1 94 98 GLY A N 1
ATOM 769 C CA . GLY A 1 98 ? -12.547 -5.637 -3.672 1 94 98 GLY A CA 1
ATOM 770 C C . GLY A 1 98 ? -11.227 -5.988 -3.006 1 94 98 GLY A C 1
ATOM 771 O O . GLY A 1 98 ? -11.203 -6.715 -2.012 1 94 98 GLY A O 1
ATOM 772 N N . PHE A 1 99 ? -10.172 -5.535 -3.582 1 95.38 99 PHE A N 1
ATOM 773 C CA . PHE A 1 99 ? -8.867 -5.754 -2.971 1 95.38 99 PHE A CA 1
ATOM 774 C C . PHE A 1 99 ? -7.949 -4.566 -3.225 1 95.38 99 PHE A C 1
ATOM 776 O O . PHE A 1 99 ? -8.242 -3.711 -4.059 1 95.38 99 PHE A O 1
ATOM 783 N N . HIS A 1 100 ? -6.898 -4.422 -2.512 1 96 100 HIS A N 1
ATOM 784 C CA . HIS A 1 100 ? -5.766 -3.539 -2.762 1 96 100 HIS A CA 1
ATOM 785 C C . HIS A 1 100 ? -4.441 -4.262 -2.537 1 96 100 HIS A C 1
ATOM 787 O O . HIS A 1 100 ? -4.352 -5.148 -1.682 1 96 100 HIS A O 1
ATOM 793 N N . GLN A 1 101 ? -3.531 -3.938 -3.275 1 98.19 101 GLN A N 1
ATOM 794 C CA . GLN A 1 101 ? -2.23 -4.602 -3.252 1 98.19 101 GLN A CA 1
ATOM 795 C C . GLN A 1 101 ? -1.106 -3.617 -3.562 1 98.19 101 GLN A C 1
ATOM 797 O O . GLN A 1 10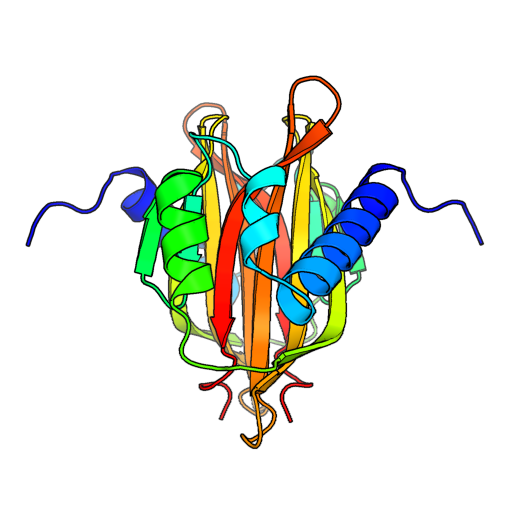1 ? -1.277 -2.707 -4.375 1 98.19 101 GLN A O 1
ATOM 802 N N . THR A 1 102 ? 0.04 -3.768 -2.852 1 98.88 102 THR A N 1
ATOM 803 C CA . THR A 1 102 ? 1.217 -2.932 -3.059 1 98.88 102 THR A CA 1
ATOM 804 C C . THR A 1 102 ? 2.432 -3.785 -3.414 1 98.88 102 THR A C 1
ATOM 806 O O . THR A 1 102 ? 2.648 -4.844 -2.82 1 98.88 102 THR A O 1
ATOM 809 N N . PHE A 1 103 ? 3.18 -3.328 -4.398 1 98.94 103 PHE A N 1
ATOM 810 C CA . PHE A 1 103 ? 4.43 -3.963 -4.801 1 98.94 103 PHE A CA 1
ATOM 811 C C . PHE A 1 103 ? 5.59 -2.98 -4.703 1 98.94 103 PHE A C 1
ATOM 813 O O . PHE A 1 103 ? 5.449 -1.806 -5.051 1 98.94 103 PHE A O 1
ATOM 820 N N . LEU A 1 104 ? 6.684 -3.43 -4.227 1 98.88 104 LEU A N 1
ATOM 821 C CA . LEU A 1 104 ? 7.957 -2.76 -4.461 1 98.88 104 LEU A CA 1
ATOM 822 C C . LEU A 1 104 ? 8.82 -3.561 -5.426 1 98.88 104 LEU A C 1
ATOM 824 O O . LEU A 1 104 ? 9.148 -4.719 -5.16 1 98.88 104 LEU A O 1
ATOM 828 N N . LEU A 1 105 ? 9.141 -2.951 -6.547 1 98.81 105 LEU A N 1
ATOM 829 C CA . LEU A 1 105 ? 9.883 -3.611 -7.617 1 98.81 105 LEU A CA 1
ATOM 830 C C . LEU A 1 105 ? 11.328 -3.127 -7.656 1 98.81 105 LEU A C 1
ATOM 832 O O . LEU A 1 105 ? 11.594 -1.938 -7.473 1 98.81 105 LEU A O 1
ATOM 836 N N . LYS A 1 106 ? 12.211 -4.012 -7.914 1 98.12 106 LYS A N 1
ATOM 837 C CA . LYS A 1 106 ? 13.633 -3.699 -8.023 1 98.12 106 LYS A CA 1
ATOM 838 C C . LYS A 1 106 ? 14.258 -4.402 -9.219 1 98.12 106 LYS A C 1
ATOM 840 O O . LYS A 1 106 ? 13.906 -5.543 -9.539 1 98.12 106 LYS A O 1
ATOM 845 N N . ASN A 1 107 ? 15.125 -3.703 -9.867 1 96.69 107 ASN A N 1
ATOM 846 C CA . ASN A 1 107 ? 15.906 -4.344 -10.922 1 96.69 107 ASN A CA 1
ATOM 847 C C . ASN A 1 107 ? 17.016 -5.219 -10.344 1 96.69 107 ASN A C 1
ATOM 849 O O . ASN A 1 107 ? 17.828 -4.746 -9.555 1 96.69 107 ASN A O 1
ATOM 853 N N . PHE A 1 108 ? 16.969 -6.469 -10.602 1 92.19 108 PHE A N 1
ATOM 854 C CA . PHE A 1 108 ? 17.938 -7.457 -10.125 1 92.19 108 PHE A CA 1
ATOM 855 C C . PHE A 1 108 ? 18.516 -8.266 -11.289 1 92.19 108 PHE A C 1
ATOM 857 O O . PHE A 1 108 ? 17.828 -9.125 -11.844 1 92.19 108 PHE A O 1
ATOM 864 N N . GLN A 1 109 ? 19.75 -8.078 -11.578 1 90.12 109 GLN A N 1
ATOM 865 C CA . GLN A 1 109 ? 20.453 -8.805 -12.633 1 90.12 109 GLN A CA 1
ATOM 866 C C . GLN A 1 109 ? 19.688 -8.727 -13.953 1 90.12 109 GLN A C 1
ATOM 868 O O . GLN A 1 109 ? 19.453 -9.742 -14.602 1 90.12 109 GLN A O 1
ATOM 873 N N . GLY A 1 110 ? 19.078 -7.512 -14.242 1 91.38 110 GLY A N 1
ATOM 874 C CA . GLY A 1 110 ? 18.484 -7.25 -15.539 1 91.38 110 GLY A CA 1
ATOM 875 C C . GLY A 1 110 ? 17 -7.559 -15.578 1 91.38 110 GLY A C 1
ATOM 876 O O . GLY A 1 110 ? 16.328 -7.336 -16.594 1 91.38 110 GLY A O 1
ATOM 877 N N . ALA A 1 111 ? 16.469 -8.078 -14.492 1 94 111 ALA A N 1
ATOM 878 C CA . ALA A 1 111 ? 15.047 -8.375 -14.422 1 94 111 ALA A CA 1
ATOM 879 C C . ALA A 1 111 ? 14.391 -7.629 -13.266 1 94 111 ALA A C 1
ATOM 881 O O . ALA A 1 111 ? 15.008 -7.418 -12.219 1 94 111 ALA A O 1
ATOM 882 N N . TRP A 1 112 ? 13.219 -7.211 -13.516 1 96.88 112 TRP A N 1
ATOM 883 C CA . TRP A 1 112 ? 12.461 -6.598 -12.43 1 96.88 112 TRP A CA 1
ATOM 884 C C . TRP A 1 112 ? 11.781 -7.66 -11.578 1 96.88 112 TRP A C 1
ATOM 886 O O . TRP A 1 112 ? 11.055 -8.516 -12.094 1 96.88 112 TRP A O 1
ATOM 896 N N . VAL A 1 113 ? 12.094 -7.586 -10.312 1 98.06 113 VAL A N 1
ATOM 897 C CA . VAL A 1 113 ? 11.539 -8.547 -9.367 1 98.06 113 VAL A CA 1
ATOM 898 C C . VAL A 1 113 ? 10.719 -7.82 -8.305 1 98.06 113 VAL A C 1
ATOM 900 O O . VAL A 1 113 ? 10.836 -6.605 -8.148 1 98.06 113 VAL A O 1
ATOM 903 N N . CYS A 1 114 ? 9.898 -8.555 -7.652 1 98.81 114 CYS A N 1
ATOM 904 C CA . CYS A 1 114 ? 9.109 -8.031 -6.539 1 98.81 114 CYS A CA 1
ATOM 905 C C . CYS A 1 114 ? 9.797 -8.328 -5.207 1 98.81 114 CYS A C 1
ATOM 907 O O . CYS A 1 114 ? 9.859 -9.477 -4.773 1 98.81 114 CYS A O 1
ATOM 909 N N . THR A 1 115 ? 10.25 -7.258 -4.559 1 98.69 115 THR A N 1
ATOM 910 C CA . THR A 1 115 ? 10.953 -7.465 -3.295 1 98.69 115 THR A CA 1
ATOM 911 C C . THR A 1 115 ? 9.977 -7.406 -2.119 1 98.69 115 THR A C 1
ATOM 913 O O . THR A 1 115 ? 10.234 -8 -1.068 1 98.69 115 THR A O 1
ATOM 916 N N . ASN A 1 116 ? 8.953 -6.684 -2.223 1 98.94 116 ASN A N 1
ATOM 917 C CA . ASN A 1 116 ? 7.93 -6.57 -1.188 1 98.94 116 ASN A CA 1
ATOM 918 C C . ASN A 1 116 ? 6.527 -6.559 -1.788 1 98.94 116 ASN A C 1
ATOM 920 O O . ASN A 1 116 ? 6.293 -5.926 -2.82 1 98.94 116 ASN A O 1
ATOM 924 N N . GLU A 1 117 ? 5.66 -7.203 -1.146 1 98.94 117 GLU A N 1
ATOM 925 C CA . GLU A 1 117 ? 4.27 -7.324 -1.575 1 98.94 117 GLU A CA 1
ATOM 926 C C . GLU A 1 117 ? 3.326 -7.363 -0.377 1 98.94 117 GLU A C 1
ATOM 928 O O . GLU A 1 117 ? 3.578 -8.078 0.596 1 98.94 117 GLU A O 1
ATOM 933 N N . ILE A 1 118 ? 2.277 -6.551 -0.401 1 98.88 118 ILE A N 1
ATOM 934 C CA . ILE A 1 118 ? 1.256 -6.559 0.641 1 98.88 118 ILE A CA 1
ATOM 935 C C . ILE A 1 118 ? -0.131 -6.621 0.004 1 98.88 118 ILE A C 1
ATOM 937 O O . ILE A 1 118 ? -0.465 -5.797 -0.852 1 98.88 118 ILE A O 1
ATOM 941 N N . PHE A 1 119 ? -0.903 -7.609 0.376 1 98.44 119 PHE A N 1
ATOM 942 C CA . PHE A 1 119 ? -2.24 -7.82 -0.164 1 98.44 119 PHE A CA 1
ATOM 943 C C . PHE A 1 119 ? -3.287 -7.773 0.944 1 98.44 119 PHE A C 1
ATOM 945 O O . PHE A 1 119 ? -3.113 -8.391 1.996 1 98.44 119 PHE A O 1
ATOM 952 N N . ARG A 1 120 ? -4.398 -7.039 0.719 1 96.56 120 ARG A N 1
ATOM 953 C CA . ARG A 1 120 ? -5.57 -7.082 1.588 1 96.56 120 ARG A CA 1
ATOM 954 C C . ARG A 1 120 ? -6.855 -7.039 0.773 1 96.56 120 ARG A C 1
ATOM 956 O O . ARG A 1 120 ? -6.961 -6.281 -0.193 1 96.56 120 ARG A O 1
ATOM 963 N N . LEU A 1 121 ? -7.898 -7.785 1.267 1 93.88 121 LEU A N 1
ATOM 964 C CA . LEU A 1 121 ? -9.25 -7.664 0.744 1 93.88 121 LEU A CA 1
ATOM 965 C C . LEU A 1 121 ? -9.922 -6.391 1.261 1 93.88 121 LEU A C 1
ATOM 967 O O . LEU A 1 121 ? -9.602 -5.918 2.354 1 93.88 121 LEU A O 1
ATOM 971 N N . ALA A 1 122 ? -10.789 -5.812 0.422 1 87.06 122 ALA A N 1
ATOM 972 C CA . ALA A 1 122 ? -11.531 -4.617 0.811 1 87.06 122 ALA A CA 1
ATOM 973 C C . ALA A 1 122 ? -12.789 -4.984 1.591 1 87.06 122 ALA A C 1
ATOM 975 O O . ALA A 1 122 ? -13.898 -4.895 1.065 1 87.06 122 ALA A O 1
ATOM 976 N N . LEU A 1 123 ? -12.758 -5.715 2.592 1 68.94 123 LEU A N 1
ATOM 977 C CA . LEU A 1 123 ? -13.953 -6.129 3.324 1 68.94 123 LEU A CA 1
ATOM 978 C C . LEU A 1 123 ? -14.508 -4.98 4.152 1 68.94 123 LEU A C 1
ATOM 980 O O . LEU A 1 123 ? -15.727 -4.867 4.328 1 68.94 123 LEU A O 1
ATOM 984 N N . HIS A 1 124 ? -13.711 -4.273 4.984 1 56.25 124 HIS A N 1
ATOM 985 C CA . HIS A 1 124 ? -14.195 -3.385 6.031 1 56.25 124 HIS A CA 1
ATOM 986 C C . HIS A 1 124 ? -14.625 -2.041 5.457 1 56.25 124 HIS A C 1
ATOM 988 O O . HIS A 1 124 ? -14.883 -1.095 6.207 1 56.25 124 HIS A O 1
ATOM 994 N N . ASN A 1 125 ? -14.617 -1.913 4.219 1 49.62 125 ASN A N 1
ATOM 995 C CA . ASN A 1 125 ? -15.07 -0.613 3.73 1 49.62 125 ASN A CA 1
ATOM 996 C C . ASN A 1 125 ? -16.578 -0.462 3.846 1 49.62 125 ASN A C 1
ATOM 998 O O . ASN A 1 125 ? -17.156 0.496 3.324 1 49.62 125 ASN A O 1
ATOM 1002 N N . VAL A 1 126 ? -17.234 -1.411 4.441 1 41.75 126 VAL A N 1
ATOM 1003 C CA . VAL A 1 126 ? -18.656 -1.202 4.707 1 41.75 126 VAL A CA 1
ATOM 1004 C C . VAL A 1 126 ? -18.828 -0.554 6.078 1 41.75 126 VAL A C 1
ATOM 1006 O O . VAL A 1 126 ? -18.047 -0.79 6.992 1 41.75 126 VAL A O 1
ATOM 1009 N N . MET B 1 1 ? 4.656 -12.125 24.781 1 37.12 1 MET B N 1
ATOM 1010 C CA . MET B 1 1 ? 4.324 -11.695 23.438 1 37.12 1 MET B CA 1
ATOM 1011 C C . MET B 1 1 ? 5.539 -11.094 22.734 1 37.12 1 MET B C 1
ATOM 1013 O O . MET B 1 1 ? 6.176 -10.18 23.266 1 37.12 1 MET B O 1
ATOM 1017 N N . GLY B 1 2 ? 6.285 -11.773 22.016 1 52.97 2 GLY B N 1
ATOM 1018 C CA . GLY B 1 2 ? 7.648 -11.422 21.656 1 52.97 2 GLY B CA 1
ATOM 1019 C C . GLY B 1 2 ? 7.762 -10.039 21.031 1 52.97 2 GLY B C 1
ATOM 1020 O O . GLY B 1 2 ? 6.781 -9.508 20.5 1 52.97 2 GLY B O 1
ATOM 1021 N N . ASP B 1 3 ? 8.727 -9.25 21.359 1 77.81 3 ASP B N 1
ATOM 1022 C CA . ASP B 1 3 ? 8.938 -7.852 20.984 1 77.81 3 ASP B CA 1
ATOM 1023 C C . ASP B 1 3 ? 8.891 -7.676 19.469 1 77.81 3 ASP B C 1
ATOM 1025 O O . ASP B 1 3 ? 9.5 -8.453 18.734 1 77.81 3 ASP B O 1
ATOM 1029 N N . LYS B 1 4 ? 7.801 -6.938 18.906 1 88.12 4 LYS B N 1
ATOM 1030 C CA . LYS B 1 4 ? 7.727 -6.613 17.484 1 88.12 4 LYS B CA 1
ATOM 1031 C C . LYS B 1 4 ? 9.078 -6.133 16.953 1 88.12 4 LYS B C 1
ATOM 1033 O O . LYS B 1 4 ? 9.828 -5.465 17.688 1 88.12 4 LYS B O 1
ATOM 1038 N N . PRO B 1 5 ? 9.391 -6.621 15.75 1 94.94 5 PRO B N 1
ATOM 1039 C CA . PRO B 1 5 ? 10.641 -6.113 15.172 1 94.94 5 PRO B CA 1
ATOM 1040 C C . PRO B 1 5 ? 10.68 -4.59 15.102 1 94.94 5 PRO B C 1
ATOM 1042 O O . PRO B 1 5 ? 9.633 -3.945 15.016 1 94.94 5 PRO B O 1
ATOM 1045 N N . ILE B 1 6 ? 11.812 -4.055 15.164 1 95.75 6 ILE B N 1
ATOM 1046 C CA . ILE B 1 6 ? 12.023 -2.613 15.234 1 95.75 6 ILE B CA 1
ATOM 1047 C C . ILE B 1 6 ? 11.352 -1.936 14.039 1 95.75 6 ILE B C 1
ATOM 1049 O O . ILE B 1 6 ? 10.789 -0.845 14.172 1 95.75 6 ILE B O 1
ATOM 1053 N N . TRP B 1 7 ? 11.484 -2.463 12.812 1 96.69 7 TRP B N 1
ATOM 1054 C CA . TRP B 1 7 ? 10.898 -1.854 11.625 1 96.69 7 TRP B CA 1
ATOM 1055 C C . TRP B 1 7 ? 9.375 -1.773 11.75 1 96.69 7 TRP B C 1
ATOM 1057 O O . TRP B 1 7 ? 8.758 -0.838 11.242 1 96.69 7 TRP B O 1
ATOM 1067 N N . GLU B 1 8 ? 8.734 -2.762 12.328 1 97.88 8 GLU B N 1
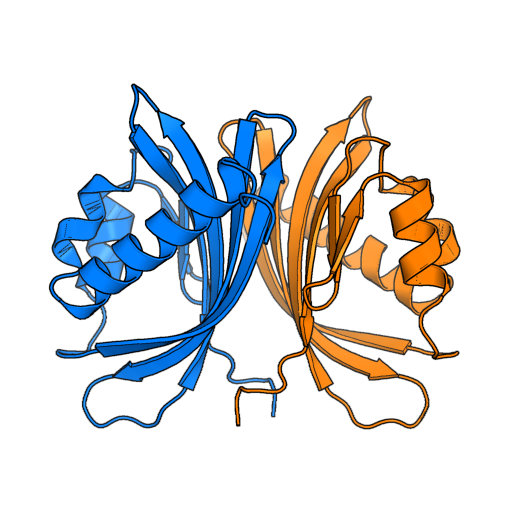ATOM 1068 C CA . GLU B 1 8 ? 7.297 -2.717 12.57 1 97.88 8 GLU B CA 1
ATOM 1069 C C . GLU B 1 8 ? 6.934 -1.615 13.562 1 97.88 8 GLU B C 1
ATOM 1071 O O . GLU B 1 8 ? 5.926 -0.925 13.391 1 97.88 8 GLU B O 1
ATOM 1076 N N . GLN B 1 9 ? 7.688 -1.453 14.594 1 97.88 9 GLN B N 1
ATOM 1077 C CA . GLN B 1 9 ? 7.473 -0.389 15.562 1 97.88 9 GLN B CA 1
ATOM 1078 C C . GLN B 1 9 ? 7.602 0.986 14.914 1 97.88 9 GLN B C 1
ATOM 1080 O O . GLN B 1 9 ? 6.785 1.875 15.164 1 97.88 9 GLN B O 1
ATOM 1085 N N . ILE B 1 10 ? 8.609 1.143 14.117 1 97.94 10 ILE B N 1
ATOM 1086 C CA . ILE B 1 10 ? 8.836 2.408 13.422 1 97.94 10 ILE B CA 1
ATOM 1087 C C . ILE B 1 10 ? 7.66 2.699 12.492 1 97.94 10 ILE B C 1
ATOM 1089 O O . ILE B 1 10 ? 7.113 3.805 12.5 1 97.94 10 ILE B O 1
ATOM 1093 N N . GLY B 1 11 ? 7.297 1.67 11.648 1 98.62 11 GLY B N 1
ATOM 1094 C CA . GLY B 1 11 ? 6.164 1.849 10.758 1 98.62 11 GLY B CA 1
ATOM 1095 C C . GLY B 1 11 ? 4.895 2.258 11.484 1 98.62 11 GLY B C 1
ATOM 1096 O O . GLY B 1 11 ? 4.234 3.221 11.086 1 98.62 11 GLY B O 1
ATOM 1097 N N . SER B 1 12 ? 4.609 1.573 12.578 1 98.44 12 SER B N 1
ATOM 1098 C CA . SER B 1 12 ? 3.406 1.846 13.359 1 98.44 12 SER B CA 1
ATOM 1099 C C . SER B 1 12 ? 3.445 3.244 13.961 1 98.44 12 SER B C 1
ATOM 1101 O O . SER B 1 12 ? 2.447 3.967 13.938 1 98.44 12 SER B O 1
ATOM 1103 N N . SER B 1 13 ? 4.555 3.59 14.492 1 98.19 13 SER B N 1
ATOM 1104 C CA . SER B 1 13 ? 4.711 4.914 15.086 1 98.19 13 SER B CA 1
ATOM 1105 C C . SER B 1 13 ? 4.574 6.008 14.031 1 98.19 13 SER B C 1
ATOM 1107 O O . SER B 1 13 ? 3.943 7.039 14.281 1 98.19 13 SER B O 1
ATOM 1109 N N . PHE B 1 14 ? 5.156 5.832 12.883 1 98.5 14 PHE B N 1
ATOM 1110 C CA . PHE B 1 14 ? 5.062 6.805 11.805 1 98.5 14 PHE B CA 1
ATOM 1111 C C . PHE B 1 14 ? 3.609 7.004 11.383 1 98.5 14 PHE B C 1
ATOM 1113 O O . PHE B 1 14 ? 3.15 8.133 11.227 1 98.5 14 PHE B O 1
ATOM 1120 N N . VAL B 1 15 ? 2.936 5.883 11.18 1 98.69 15 VAL B N 1
ATOM 1121 C CA . VAL B 1 15 ? 1.542 5.926 10.75 1 98.69 15 VAL B CA 1
ATOM 1122 C C . VAL B 1 15 ? 0.704 6.684 11.773 1 98.69 15 VAL B C 1
ATOM 1124 O O . VAL B 1 15 ? -0.11 7.539 11.406 1 98.69 15 VAL B O 1
ATOM 1127 N N . GLN B 1 16 ? 0.874 6.383 13.016 1 98.38 16 GLN B N 1
ATOM 1128 C CA . GLN B 1 16 ? 0.158 7.09 14.07 1 98.38 16 GLN B CA 1
ATOM 1129 C C . GLN B 1 16 ? 0.455 8.586 14.023 1 98.38 16 GLN B C 1
ATOM 1131 O O . GLN B 1 16 ? -0.458 9.406 14.125 1 98.38 16 GLN B O 1
ATOM 1136 N N . HIS B 1 17 ? 1.71 8.945 13.922 1 98.12 17 HIS B N 1
ATOM 1137 C CA . HIS B 1 17 ? 2.133 10.344 13.867 1 98.12 17 HIS B CA 1
ATOM 1138 C C . HIS B 1 17 ? 1.533 11.062 12.664 1 98.12 17 HIS B C 1
ATOM 1140 O O . HIS B 1 17 ? 1.038 12.18 12.789 1 98.12 17 HIS B O 1
ATOM 1146 N N . TYR B 1 18 ? 1.601 10.398 11.516 1 98.75 18 TYR B N 1
ATOM 1147 C CA . TYR B 1 18 ? 1.077 10.961 10.281 1 98.75 18 TYR B CA 1
ATOM 1148 C C . TYR B 1 18 ? -0.386 11.359 10.438 1 98.75 18 TYR B C 1
ATOM 1150 O O . TYR B 1 18 ? -0.763 12.492 10.141 1 98.75 18 TYR B O 1
ATOM 1158 N N . TYR B 1 19 ? -1.184 10.445 10.898 1 98.62 19 TYR B N 1
ATOM 1159 C CA . TYR B 1 19 ? -2.611 10.734 10.938 1 98.62 19 TYR B CA 1
ATOM 1160 C C . TYR B 1 19 ? -2.941 11.703 12.07 1 98.62 19 TYR B C 1
ATOM 1162 O O . TYR B 1 19 ? -3.875 12.508 11.961 1 98.62 19 TYR B O 1
ATOM 1170 N N . GLN B 1 20 ? -2.18 11.609 13.172 1 98.19 20 GLN B N 1
ATOM 1171 C CA . GLN B 1 20 ? -2.35 12.633 14.203 1 98.19 20 GLN B CA 1
ATOM 1172 C C . GLN B 1 20 ? -2.146 14.031 13.625 1 98.19 20 GLN B C 1
ATOM 1174 O O . GLN B 1 20 ? -2.955 14.93 13.867 1 98.19 20 GLN B O 1
ATOM 1179 N N . LEU B 1 21 ? -1.044 14.25 12.867 1 97.94 21 LEU B N 1
ATOM 1180 C CA . LEU B 1 21 ? -0.781 15.539 12.227 1 97.94 21 LEU B CA 1
ATOM 1181 C C . LEU B 1 21 ? -1.87 15.867 11.211 1 97.94 21 LEU B C 1
ATOM 1183 O O . LEU B 1 21 ? -2.379 17 11.188 1 97.94 21 LEU B O 1
ATOM 1187 N N . PHE B 1 22 ? -2.225 14.891 10.398 1 98.5 22 PHE B N 1
ATOM 1188 C CA . PHE B 1 22 ? -3.213 15.117 9.352 1 98.5 22 PHE B CA 1
ATOM 1189 C C . PHE B 1 22 ? -4.535 15.586 9.945 1 98.5 22 PHE B C 1
ATOM 1191 O O . PHE B 1 22 ? -5.164 16.5 9.422 1 98.5 22 PHE B O 1
ATOM 1198 N N . ASP B 1 23 ? -4.957 14.953 11.031 1 98.12 23 ASP B N 1
ATOM 1199 C CA . ASP B 1 23 ? -6.277 15.18 11.609 1 98.12 23 ASP B CA 1
ATOM 1200 C C . ASP B 1 23 ? -6.305 16.484 12.406 1 98.12 23 ASP B C 1
ATOM 1202 O O . ASP B 1 23 ? -7.367 17.078 12.594 1 98.12 23 ASP B O 1
ATOM 1206 N N . THR B 1 24 ? -5.18 16.875 12.977 1 97.31 24 THR B N 1
ATOM 1207 C CA . THR B 1 24 ? -5.16 18.047 13.852 1 97.31 24 THR B CA 1
ATOM 1208 C C . THR B 1 24 ? -4.746 19.297 13.078 1 97.31 24 THR B C 1
ATOM 1210 O O . THR B 1 24 ? -5.441 20.312 13.109 1 97.31 24 THR B O 1
ATOM 1213 N N . ASP B 1 25 ? -3.57 19.25 12.367 1 96.62 25 ASP B N 1
ATOM 1214 C CA . ASP B 1 25 ? -3.051 20.344 11.539 1 96.62 25 ASP B CA 1
ATOM 1215 C C . ASP B 1 25 ? -2.121 19.797 10.453 1 96.62 25 ASP B C 1
ATOM 1217 O O . ASP B 1 25 ? -0.91 19.703 10.656 1 96.62 25 ASP B O 1
ATOM 1221 N N . ARG B 1 26 ? -2.709 19.547 9.266 1 95.44 26 ARG B N 1
ATOM 1222 C CA . ARG B 1 26 ? -1.987 18.828 8.211 1 95.44 26 ARG B CA 1
ATOM 1223 C C . ARG B 1 26 ? -0.913 19.719 7.598 1 95.44 26 ARG B C 1
ATOM 1225 O O . ARG B 1 26 ? -0.044 19.25 6.867 1 95.44 26 ARG B O 1
ATOM 1232 N N . THR B 1 27 ? -0.792 21.047 7.926 1 94.56 27 THR B N 1
ATOM 1233 C CA . THR B 1 27 ? 0.284 21.906 7.457 1 94.56 27 THR B CA 1
ATOM 1234 C C . THR B 1 27 ? 1.619 21.5 8.07 1 94.56 27 THR B C 1
ATOM 1236 O O . THR B 1 27 ? 2.682 21.828 7.547 1 94.56 27 THR B O 1
ATOM 1239 N N . HIS B 1 28 ? 1.597 20.766 9.172 1 96.5 28 HIS B N 1
ATOM 1240 C CA . HIS B 1 28 ? 2.803 20.328 9.859 1 96.5 28 HIS B CA 1
ATOM 1241 C C . HIS B 1 28 ? 3.371 19.062 9.219 1 96.5 28 HIS B C 1
ATOM 1243 O O . HIS B 1 28 ? 4.461 18.609 9.586 1 96.5 28 HIS B O 1
ATOM 1249 N N . LEU B 1 29 ? 2.684 18.516 8.203 1 97.88 29 LEU B N 1
ATOM 1250 C CA . LEU B 1 29 ? 3.135 17.281 7.555 1 97.88 29 LEU B CA 1
ATOM 1251 C C . LEU B 1 29 ? 4.422 17.531 6.77 1 97.88 29 LEU B C 1
ATOM 1253 O O . LEU B 1 29 ? 5.109 16.578 6.395 1 97.88 29 LEU B O 1
ATOM 1257 N N . GLY B 1 30 ? 4.742 18.781 6.551 1 97.38 30 GLY B N 1
ATOM 1258 C CA . GLY B 1 30 ? 5.977 19.094 5.844 1 97.38 30 GLY B CA 1
ATOM 1259 C C . GLY B 1 30 ? 7.203 18.469 6.48 1 97.38 30 GLY B C 1
ATOM 1260 O O . GLY B 1 30 ? 8.172 18.172 5.789 1 97.38 30 GLY B O 1
ATOM 1261 N N . ALA B 1 31 ? 7.168 18.25 7.781 1 95.81 31 ALA B N 1
ATOM 1262 C CA . ALA B 1 31 ? 8.312 17.766 8.547 1 95.81 31 ALA B CA 1
ATOM 1263 C C . ALA B 1 31 ? 8.633 16.312 8.18 1 95.81 31 ALA B C 1
ATOM 1265 O O . ALA B 1 31 ? 9.734 15.828 8.445 1 95.81 31 ALA B O 1
ATOM 1266 N N . ILE B 1 32 ? 7.648 15.586 7.578 1 97.75 32 ILE B N 1
ATOM 1267 C CA . ILE B 1 32 ? 7.902 14.172 7.348 1 97.75 32 ILE B CA 1
ATOM 1268 C C . ILE B 1 32 ? 8.273 13.945 5.883 1 97.75 32 ILE B C 1
ATOM 1270 O O . ILE B 1 32 ? 8.523 12.812 5.469 1 97.75 32 ILE B O 1
ATOM 1274 N N . TYR B 1 33 ? 8.289 15 5.082 1 98.19 33 TYR B N 1
ATOM 1275 C CA . TYR B 1 33 ? 8.641 14.898 3.67 1 98.19 33 TYR B CA 1
ATOM 1276 C C . TYR B 1 33 ? 9.984 15.555 3.398 1 98.19 33 TYR B C 1
ATOM 1278 O O . TYR B 1 33 ? 10.422 16.422 4.152 1 98.19 33 TYR B O 1
ATOM 1286 N N . ILE B 1 34 ? 10.594 15.156 2.334 1 97.12 34 ILE B N 1
ATOM 1287 C CA . ILE B 1 34 ? 11.805 15.781 1.814 1 97.12 34 ILE B CA 1
ATOM 1288 C C . ILE B 1 34 ? 11.594 16.172 0.354 1 97.12 34 ILE B C 1
ATOM 1290 O O . ILE B 1 34 ? 10.539 15.914 -0.221 1 97.12 34 ILE B O 1
ATOM 1294 N N . ASP B 1 35 ? 12.57 16.812 -0.255 1 96.75 35 ASP B N 1
ATOM 1295 C CA . ASP B 1 35 ? 12.422 17.344 -1.604 1 96.75 35 ASP B CA 1
ATOM 1296 C C . ASP B 1 35 ? 12.25 16.234 -2.625 1 96.75 35 ASP B C 1
ATOM 1298 O O . ASP B 1 35 ? 11.648 16.438 -3.684 1 96.75 35 ASP B O 1
ATOM 1302 N N . ALA B 1 36 ? 12.703 15.078 -2.318 1 96.44 36 ALA B N 1
ATOM 1303 C CA . ALA B 1 36 ? 12.625 13.945 -3.234 1 96.44 36 ALA B CA 1
ATOM 1304 C C . ALA B 1 36 ? 11.328 13.164 -3.043 1 96.44 36 ALA B C 1
ATOM 1306 O O . ALA B 1 36 ? 11.055 12.211 -3.773 1 96.44 36 ALA B O 1
ATOM 1307 N N . SER B 1 37 ? 10.508 13.547 -2.047 1 98.5 37 SER B N 1
ATOM 1308 C CA . SER B 1 37 ? 9.289 12.805 -1.733 1 98.5 37 SER B CA 1
ATOM 1309 C C . SER B 1 37 ? 8.281 12.898 -2.871 1 98.5 37 SER B C 1
ATOM 1311 O O . SER B 1 37 ? 8.195 13.914 -3.557 1 98.5 37 SER B O 1
ATOM 1313 N N . CYS B 1 38 ? 7.574 11.812 -3.08 1 98.69 38 CYS B N 1
ATOM 1314 C CA . CYS B 1 38 ? 6.504 11.75 -4.074 1 98.69 38 CYS B CA 1
ATOM 1315 C C . CYS B 1 38 ? 5.18 11.383 -3.422 1 98.69 38 CYS B C 1
ATOM 1317 O O . CYS B 1 38 ? 5.125 10.492 -2.566 1 98.69 38 CYS B O 1
ATOM 1319 N N . LEU B 1 39 ? 4.109 12.094 -3.826 1 98.81 39 LEU B N 1
ATOM 1320 C CA . LEU B 1 39 ? 2.74 11.789 -3.424 1 98.81 39 LEU B CA 1
ATOM 1321 C C . LEU B 1 39 ? 1.857 11.539 -4.641 1 98.81 39 LEU B C 1
ATOM 1323 O O . LEU B 1 39 ? 1.923 12.289 -5.621 1 98.81 39 LEU B O 1
ATOM 1327 N N . THR B 1 40 ? 1.135 10.438 -4.715 1 98.81 40 THR B N 1
ATOM 1328 C CA . THR B 1 40 ? -0.029 10.281 -5.578 1 98.81 40 THR B CA 1
ATOM 1329 C C . THR B 1 40 ? -1.318 10.305 -4.762 1 98.81 40 THR B C 1
ATOM 1331 O O . THR B 1 40 ? -1.541 9.445 -3.912 1 98.81 40 THR B O 1
ATOM 1334 N N . TRP B 1 41 ? -2.092 11.352 -4.949 1 98.56 41 TRP B N 1
ATOM 1335 C CA . TRP B 1 41 ? -3.367 11.523 -4.266 1 98.56 41 TRP B CA 1
ATOM 1336 C C . TRP B 1 41 ? -4.535 11.336 -5.227 1 98.56 41 TRP B C 1
ATOM 1338 O O . TRP B 1 41 ? -4.789 12.188 -6.078 1 98.56 41 TRP B O 1
ATOM 1348 N N . GLU B 1 42 ? -5.219 10.188 -5.129 1 96.69 42 GLU B N 1
ATOM 1349 C CA . GLU B 1 42 ? -6.336 9.883 -6.016 1 96.69 42 GLU B CA 1
ATOM 1350 C C . GLU B 1 42 ? -5.93 10 -7.48 1 96.69 42 GLU B C 1
ATOM 1352 O O . GLU B 1 42 ? -6.637 10.617 -8.281 1 96.69 42 GLU B O 1
ATOM 1357 N N . GLY B 1 43 ? -4.746 9.492 -7.703 1 97.19 43 GLY B N 1
ATOM 1358 C CA . GLY B 1 43 ? -4.301 9.406 -9.086 1 97.19 43 GLY B CA 1
ATOM 1359 C C . GLY B 1 43 ? -3.498 10.617 -9.523 1 97.19 43 GLY B C 1
ATOM 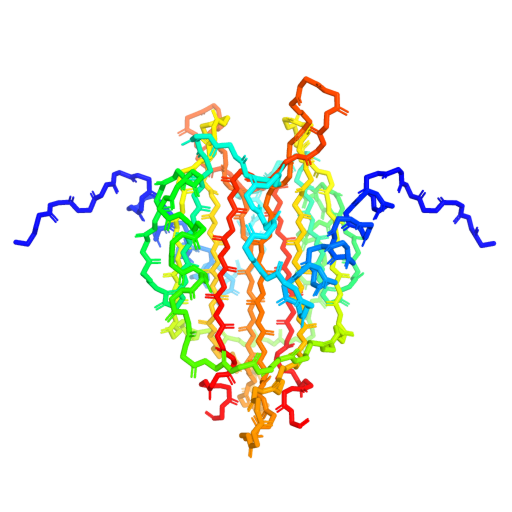1360 O O . GLY B 1 43 ? -2.838 10.586 -10.57 1 97.19 43 GLY B O 1
ATOM 1361 N N . GLN B 1 44 ? -3.516 11.68 -8.766 1 97.88 44 GLN B N 1
ATOM 1362 C CA . GLN B 1 44 ? -2.752 12.875 -9.102 1 97.88 44 GLN B CA 1
ATOM 1363 C C . GLN B 1 44 ? -1.378 12.859 -8.445 1 97.88 44 GLN B C 1
ATOM 1365 O O . GLN B 1 44 ? -1.266 12.602 -7.242 1 97.88 44 GLN B O 1
ATOM 1370 N N . GLN B 1 45 ? -0.385 13.25 -9.227 1 98 45 GLN B N 1
ATOM 1371 C CA . GLN B 1 45 ? 0.989 13.125 -8.75 1 98 45 GLN B CA 1
ATOM 1372 C C . GLN B 1 45 ? 1.552 14.484 -8.336 1 98 45 GLN B C 1
ATOM 1374 O O . GLN B 1 45 ? 1.311 15.492 -9 1 98 45 GLN B O 1
ATOM 1379 N N . PHE B 1 46 ? 2.281 14.469 -7.254 1 98.56 46 PHE B N 1
ATOM 1380 C CA . PHE B 1 46 ? 3 15.625 -6.73 1 98.56 46 PHE B CA 1
ATOM 1381 C C . PHE B 1 46 ? 4.41 15.242 -6.305 1 98.56 46 PHE B C 1
ATOM 1383 O O . PHE B 1 46 ? 4.629 14.141 -5.777 1 98.56 46 PHE B O 1
ATOM 1390 N N . GLN B 1 47 ? 5.273 16.094 -6.484 1 97.81 47 GLN B N 1
ATOM 1391 C CA . GLN B 1 47 ? 6.656 15.836 -6.098 1 97.81 47 GLN B CA 1
ATOM 1392 C C . GLN B 1 47 ? 7.23 16.984 -5.273 1 97.81 47 GLN B C 1
ATOM 1394 O O . GLN B 1 47 ? 7.027 18.156 -5.609 1 97.81 47 GLN B O 1
ATOM 1399 N N . GLY B 1 48 ? 7.895 16.594 -4.211 1 98.19 48 GLY B N 1
ATOM 1400 C CA . GLY B 1 48 ? 8.547 17.578 -3.361 1 98.19 48 GLY B CA 1
ATOM 1401 C C . GLY B 1 48 ? 7.691 18 -2.178 1 98.19 48 GLY B C 1
ATOM 1402 O O . GLY B 1 48 ? 6.469 18.094 -2.291 1 98.19 48 GLY B O 1
ATOM 1403 N N . LYS B 1 49 ? 8.406 18.328 -1.158 1 97.88 49 LYS B N 1
ATOM 1404 C CA . LYS B 1 49 ? 7.77 18.703 0.105 1 97.88 49 LYS B CA 1
ATOM 1405 C C . LYS B 1 49 ? 6.773 19.828 -0.092 1 97.88 49 LYS B C 1
ATOM 1407 O O . LYS B 1 49 ? 5.633 19.75 0.369 1 97.88 49 LYS B O 1
ATOM 1412 N N . ALA B 1 50 ? 7.156 20.891 -0.757 1 98.12 50 ALA B N 1
ATOM 1413 C CA . ALA B 1 50 ? 6.32 22.078 -0.913 1 98.12 50 ALA B CA 1
ATOM 1414 C C . ALA B 1 50 ? 5.031 21.75 -1.662 1 98.12 50 ALA B C 1
ATOM 1416 O O . ALA B 1 50 ? 3.939 22.125 -1.229 1 98.12 50 ALA B O 1
ATOM 1417 N N . ALA B 1 51 ? 5.148 21.031 -2.783 1 98.62 51 ALA B N 1
ATOM 1418 C CA . ALA B 1 51 ? 3.986 20.688 -3.6 1 98.62 51 ALA B CA 1
ATOM 1419 C C . ALA B 1 51 ? 3.045 19.75 -2.846 1 98.62 51 ALA B C 1
ATOM 1421 O O . ALA B 1 51 ? 1.822 19.875 -2.955 1 98.62 51 ALA B O 1
ATOM 1422 N N . ILE B 1 52 ? 3.639 18.766 -2.092 1 98.75 52 ILE B N 1
ATOM 1423 C CA . ILE B 1 52 ? 2.848 17.812 -1.336 1 98.75 52 ILE B CA 1
ATOM 1424 C C . ILE B 1 52 ? 2.064 18.531 -0.241 1 98.75 52 ILE B C 1
ATOM 1426 O O . ILE B 1 52 ? 0.853 18.328 -0.108 1 98.75 52 ILE B O 1
ATOM 1430 N N . VAL B 1 53 ? 2.723 19.375 0.503 1 98.19 53 VAL B N 1
ATOM 1431 C CA . VAL B 1 53 ? 2.078 20.094 1.598 1 98.19 53 VAL B CA 1
ATOM 1432 C C . VAL B 1 53 ? 0.999 21.016 1.042 1 98.19 53 VAL B C 1
ATOM 1434 O O . VAL B 1 53 ? -0.083 21.141 1.622 1 98.19 53 VAL B O 1
ATOM 1437 N N . GLU B 1 54 ? 1.305 21.703 -0.072 1 98.38 54 GLU B N 1
ATOM 1438 C CA . GLU B 1 54 ? 0.304 22.547 -0.718 1 98.38 54 GLU B CA 1
ATOM 1439 C C . GLU B 1 54 ? -0.942 21.75 -1.082 1 98.38 54 GLU B C 1
ATOM 1441 O O . GLU B 1 54 ? -2.064 22.172 -0.8 1 98.38 54 GLU B O 1
ATOM 1446 N N . LYS B 1 55 ? -0.78 20.609 -1.679 1 98.56 55 LYS B N 1
ATOM 1447 C CA . LYS B 1 55 ? -1.906 19.766 -2.057 1 98.56 55 LYS B CA 1
ATOM 1448 C C . LYS B 1 55 ? -2.723 19.359 -0.834 1 98.56 55 LYS B C 1
ATOM 1450 O O . LYS B 1 55 ? -3.947 19.5 -0.823 1 98.56 55 LYS B O 1
ATOM 1455 N N . LEU B 1 56 ? -2.047 18.875 0.196 1 98 56 LEU B N 1
ATOM 1456 C CA . LEU B 1 56 ? -2.73 18.375 1.382 1 98 56 LEU B CA 1
ATOM 1457 C C . LEU B 1 56 ? -3.439 19.5 2.123 1 98 56 LEU B C 1
ATOM 1459 O O . LEU B 1 56 ? -4.516 19.297 2.691 1 98 56 LEU B O 1
ATOM 1463 N N . SER B 1 57 ? -2.818 20.672 2.068 1 97 57 SER B N 1
ATOM 1464 C CA . SER B 1 57 ? -3.4 21.828 2.736 1 97 57 SER B CA 1
ATOM 1465 C C . SER B 1 57 ? -4.594 22.375 1.959 1 97 57 SER B C 1
ATOM 1467 O O . SER B 1 57 ? -5.426 23.094 2.514 1 97 57 SER B O 1
ATOM 1469 N N . SER B 1 58 ? -4.645 22.078 0.688 1 97.25 58 SER B N 1
ATOM 1470 C CA . SER B 1 58 ? -5.68 22.625 -0.175 1 97.25 58 SER B CA 1
ATOM 1471 C C . SER B 1 58 ? -6.945 21.781 -0.138 1 97.25 58 SER B C 1
ATOM 1473 O O . SER B 1 58 ? -7.957 22.125 -0.75 1 97.25 58 SER B O 1
ATOM 1475 N N . LEU B 1 59 ? -6.906 20.594 0.526 1 96.75 59 LEU B N 1
ATOM 1476 C CA . LEU B 1 59 ? -8.07 19.719 0.59 1 96.75 59 LEU B CA 1
ATOM 1477 C C . LEU B 1 59 ? -9.258 20.453 1.21 1 96.75 59 LEU B C 1
ATOM 1479 O O . LEU B 1 59 ? -9.109 21.156 2.205 1 96.75 59 LEU B O 1
ATOM 1483 N N . PRO B 1 60 ? -10.492 20.219 0.698 1 94.12 60 PRO B N 1
ATOM 1484 C CA . PRO B 1 60 ? -11.633 21.094 0.941 1 94.12 60 PRO B CA 1
ATOM 1485 C C . PRO B 1 60 ? -12.43 20.703 2.18 1 94.12 60 PRO B C 1
ATOM 1487 O O . PRO B 1 60 ? -13.664 20.641 2.137 1 94.12 60 PRO B O 1
ATOM 1490 N N . PHE B 1 61 ? -11.859 20.281 3.217 1 96.19 61 PHE B N 1
ATOM 1491 C CA . PHE B 1 61 ? -12.57 20 4.457 1 96.19 61 PHE B CA 1
ATOM 1492 C C . PHE B 1 61 ? -11.898 20.688 5.637 1 96.19 61 PHE B C 1
ATOM 1494 O O . PHE B 1 61 ? -10.695 20.953 5.609 1 96.19 61 PHE B O 1
ATOM 1501 N N . GLN B 1 62 ? -12.641 20.969 6.719 1 94.88 62 GLN B N 1
ATOM 1502 C CA . GLN B 1 62 ? -12.141 21.641 7.922 1 94.88 62 GLN B CA 1
ATOM 1503 C C . GLN B 1 62 ? -11.656 20.609 8.945 1 94.88 62 GLN B C 1
ATOM 1505 O O . GLN B 1 62 ? -10.602 20.797 9.562 1 94.88 62 GLN B O 1
ATOM 1510 N N . LYS B 1 63 ? -12.516 19.609 9.172 1 96.69 63 LYS B N 1
ATOM 1511 C CA . LYS B 1 63 ? -12.18 18.531 10.102 1 96.69 63 LYS B CA 1
ATOM 1512 C C . LYS B 1 63 ? -12.109 17.188 9.391 1 96.69 63 LYS B C 1
ATOM 1514 O O . LYS B 1 63 ? -12.867 16.938 8.461 1 96.69 63 LYS B O 1
ATOM 1519 N N . ILE B 1 64 ? -11.289 16.391 9.867 1 98.06 64 ILE B N 1
ATOM 1520 C CA . ILE B 1 64 ? -11.172 15.031 9.352 1 98.06 64 ILE B CA 1
ATOM 1521 C C . ILE B 1 64 ? -10.68 14.102 10.461 1 98.06 64 ILE B C 1
ATOM 1523 O O . ILE B 1 64 ? -9.906 14.516 11.328 1 98.06 64 ILE B O 1
ATOM 1527 N N . GLN B 1 65 ? -11.188 12.898 10.43 1 98 65 GLN B N 1
ATOM 1528 C CA . GLN B 1 65 ? -10.758 11.852 11.359 1 98 65 GLN B CA 1
ATOM 1529 C C . GLN B 1 65 ? -10.531 10.531 10.633 1 98 65 GLN B C 1
ATOM 1531 O O . GLN B 1 65 ? -11.391 10.07 9.883 1 98 65 GLN B O 1
ATOM 1536 N N . HIS B 1 66 ? -9.398 10.023 10.875 1 97.62 66 HIS B N 1
ATOM 1537 C CA . HIS B 1 66 ? -9.078 8.711 10.312 1 97.62 66 HIS B CA 1
ATOM 1538 C C . HIS B 1 66 ? -9.156 7.621 11.375 1 97.62 66 HIS B C 1
ATOM 1540 O O . HIS B 1 66 ? -8.75 7.832 12.516 1 97.62 66 HIS B O 1
ATOM 1546 N N . SER B 1 67 ? -9.711 6.488 11.062 1 96.88 67 SER B N 1
ATOM 1547 C CA . SER B 1 67 ? -9.688 5.266 11.852 1 96.88 67 SER B CA 1
ATOM 1548 C C . SER B 1 67 ? -9.008 4.129 11.094 1 96.88 67 SER B C 1
ATOM 1550 O O . SER B 1 67 ? -9.508 3.676 10.062 1 96.88 67 SER B O 1
ATOM 1552 N N . ILE B 1 68 ? -7.898 3.703 11.609 1 96.75 68 ILE B N 1
ATOM 1553 C CA . ILE B 1 68 ? -7.129 2.652 10.945 1 96.75 68 ILE B CA 1
ATOM 1554 C C . ILE B 1 68 ? -7.699 1.285 11.32 1 96.75 68 ILE B C 1
ATOM 1556 O O . ILE B 1 68 ? -7.812 0.951 12.5 1 96.75 68 ILE B O 1
ATOM 1560 N N . THR B 1 69 ? -8.109 0.524 10.359 1 94.94 69 THR B N 1
ATOM 1561 C CA . THR B 1 69 ? -8.664 -0.799 10.625 1 94.94 69 THR B CA 1
ATOM 1562 C C . THR B 1 69 ? -7.594 -1.876 10.453 1 94.94 69 THR B C 1
ATOM 1564 O O . THR B 1 69 ? -7.68 -2.943 11.062 1 94.94 69 THR B O 1
ATOM 1567 N N . ALA B 1 70 ? -6.617 -1.626 9.648 1 96 70 ALA B N 1
ATOM 1568 C CA . ALA B 1 70 ? -5.5 -2.549 9.461 1 96 70 ALA B CA 1
ATOM 1569 C C . ALA B 1 70 ? -4.254 -1.812 8.977 1 96 70 ALA B C 1
ATOM 1571 O O . ALA B 1 70 ? -4.355 -0.799 8.281 1 96 70 ALA B O 1
ATOM 1572 N N . GLN B 1 71 ? -3.111 -2.281 9.367 1 98.06 71 GLN B N 1
ATOM 1573 C CA . GLN B 1 71 ? -1.836 -1.806 8.844 1 98.06 71 GLN B CA 1
ATOM 1574 C C . GLN B 1 71 ? -0.802 -2.928 8.805 1 98.06 71 GLN B C 1
ATOM 1576 O O . GLN B 1 71 ? -0.8 -3.803 9.672 1 98.06 71 GLN B O 1
ATOM 1581 N N . ASP B 1 72 ? -0.033 -2.961 7.773 1 98.75 72 ASP B N 1
ATOM 1582 C CA . ASP B 1 72 ? 1.066 -3.9 7.582 1 98.75 72 ASP B CA 1
ATOM 1583 C C . ASP B 1 72 ? 2.375 -3.166 7.297 1 98.75 72 ASP B C 1
ATOM 1585 O O . ASP B 1 72 ? 2.385 -2.156 6.59 1 98.75 72 ASP B O 1
ATOM 1589 N N . HIS B 1 73 ? 3.475 -3.66 7.875 1 98.81 73 HIS B N 1
ATOM 1590 C CA . HIS B 1 73 ? 4.805 -3.08 7.703 1 98.81 73 HIS B CA 1
ATOM 1591 C C . HIS B 1 73 ? 5.82 -4.141 7.301 1 98.81 73 HIS B C 1
ATOM 1593 O O . HIS B 1 73 ? 5.754 -5.281 7.77 1 98.81 73 HIS B O 1
ATOM 1599 N N . GLN B 1 74 ? 6.699 -3.779 6.441 1 98.69 74 GLN B N 1
ATOM 1600 C CA . GLN B 1 74 ? 7.766 -4.672 6 1 98.69 74 GLN B CA 1
ATOM 1601 C C . GLN B 1 74 ? 9.094 -3.924 5.891 1 98.69 74 GLN B C 1
ATOM 1603 O O . GLN B 1 74 ? 9.133 -2.777 5.438 1 98.69 74 GLN B O 1
ATOM 1608 N N . PRO B 1 75 ? 10.164 -4.551 6.266 1 98.06 75 PRO B N 1
ATOM 1609 C CA . PRO B 1 75 ? 11.469 -4.031 5.855 1 98.06 75 PRO B CA 1
ATOM 1610 C C . PRO B 1 75 ? 11.75 -4.25 4.367 1 98.06 75 PRO B C 1
ATOM 1612 O O . PRO B 1 75 ? 11.203 -5.176 3.764 1 98.06 75 PRO B O 1
ATOM 1615 N N . THR B 1 76 ? 12.516 -3.404 3.744 1 97.62 76 THR B N 1
ATOM 1616 C CA . THR B 1 76 ? 12.914 -3.592 2.355 1 97.62 76 THR B CA 1
ATOM 1617 C C . THR B 1 76 ? 14.414 -3.871 2.258 1 97.62 76 THR B C 1
ATOM 1619 O O . THR B 1 76 ? 15.172 -3.57 3.186 1 97.62 76 THR B O 1
ATOM 1622 N N . PRO B 1 77 ? 14.883 -4.363 1.193 1 94 77 PRO B N 1
ATOM 1623 C CA . PRO B 1 77 ? 16.312 -4.656 1.034 1 94 77 PRO B CA 1
ATOM 1624 C C . PRO B 1 77 ? 17.172 -3.408 1.122 1 94 77 PRO B C 1
ATOM 1626 O O . PRO B 1 77 ? 18.344 -3.494 1.504 1 94 77 PRO B O 1
ATOM 1629 N N . ASP B 1 78 ? 16.672 -2.223 0.831 1 94.38 78 ASP B N 1
ATOM 1630 C CA . ASP B 1 78 ? 17.438 -0.983 0.844 1 94.38 78 ASP B CA 1
ATOM 1631 C C . ASP B 1 78 ? 17.234 -0.224 2.154 1 94.38 78 ASP B C 1
ATOM 1633 O O . ASP B 1 78 ? 17.312 1.006 2.184 1 94.38 78 ASP B O 1
ATOM 1637 N N . SER B 1 79 ? 16.859 -0.94 3.193 1 95.19 79 SER B N 1
ATOM 1638 C CA . SER B 1 79 ? 16.766 -0.421 4.555 1 95.19 79 SER B CA 1
ATOM 1639 C C . SER B 1 79 ? 15.648 0.619 4.664 1 95.19 79 SER B C 1
ATOM 1641 O O . SER B 1 79 ? 15.789 1.607 5.387 1 95.19 79 SER B O 1
ATOM 1643 N N . CYS B 1 80 ? 14.703 0.477 3.867 1 98.19 80 CYS B N 1
ATOM 1644 C CA . CYS B 1 80 ? 13.469 1.25 3.996 1 98.19 80 CYS B CA 1
ATOM 1645 C C . CYS B 1 80 ? 12.391 0.44 4.703 1 98.19 80 CYS B C 1
ATOM 1647 O O . CYS B 1 80 ? 12.641 -0.684 5.145 1 98.19 80 CYS B O 1
ATOM 1649 N N . ILE B 1 81 ? 11.289 1.064 4.988 1 98.69 81 ILE B N 1
ATOM 1650 C CA . ILE B 1 81 ? 10.109 0.395 5.523 1 98.69 81 ILE B CA 1
ATOM 1651 C C . ILE B 1 81 ? 8.906 0.661 4.621 1 98.69 81 ILE B C 1
ATOM 1653 O O . ILE B 1 81 ? 8.57 1.816 4.355 1 98.69 81 ILE B O 1
ATOM 1657 N N . LEU B 1 82 ? 8.336 -0.375 4.09 1 98.88 82 LEU B N 1
ATOM 1658 C CA . LEU B 1 82 ? 7.074 -0.301 3.359 1 98.88 82 LEU B CA 1
ATOM 1659 C C . LEU B 1 82 ? 5.891 -0.456 4.305 1 98.88 82 LEU B C 1
ATOM 1661 O O . LEU B 1 82 ? 5.816 -1.43 5.059 1 98.88 82 LEU B O 1
ATOM 1665 N N . SER B 1 83 ? 4.98 0.504 4.316 1 98.94 83 SER B N 1
ATOM 1666 C CA . SER B 1 83 ? 3.805 0.475 5.176 1 98.94 83 SER B CA 1
ATOM 1667 C C . SER B 1 83 ? 2.521 0.62 4.363 1 98.94 83 SER B C 1
ATOM 1669 O O . SER B 1 83 ? 2.408 1.515 3.525 1 98.94 83 SER B O 1
ATOM 1671 N N . MET B 1 84 ? 1.589 -0.238 4.578 1 98.69 84 MET B N 1
ATOM 1672 C CA . MET B 1 84 ? 0.26 -0.141 3.982 1 98.69 84 MET B CA 1
ATOM 1673 C C . MET B 1 84 ? -0.809 0.018 5.059 1 98.69 84 MET B C 1
ATOM 1675 O O . MET B 1 84 ? -0.771 -0.666 6.082 1 98.69 84 MET B O 1
ATOM 1679 N N . VAL B 1 85 ? -1.71 0.9 4.785 1 98.12 85 VAL B N 1
ATOM 1680 C CA . VAL B 1 85 ? -2.768 1.214 5.742 1 98.12 85 VAL B CA 1
ATOM 1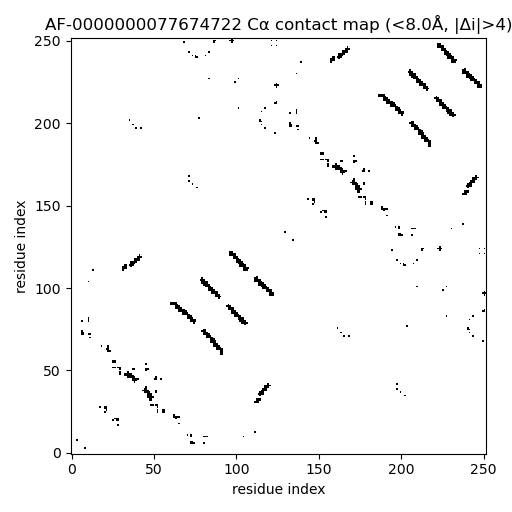681 C C . VAL B 1 85 ? -4.129 1.097 5.059 1 98.12 85 VAL B C 1
ATOM 1683 O O . VAL B 1 85 ? -4.301 1.536 3.92 1 98.12 85 VAL B O 1
ATOM 1686 N N . VAL B 1 86 ? -5.051 0.482 5.75 1 96 86 VAL B N 1
ATOM 1687 C CA . VAL B 1 86 ? -6.465 0.455 5.395 1 96 86 VAL B CA 1
ATOM 1688 C C . VAL B 1 86 ? -7.297 1.02 6.543 1 96 86 VAL B C 1
ATOM 1690 O O . VAL B 1 86 ? -7.027 0.735 7.711 1 96 86 VAL B O 1
ATOM 1693 N N . GLY B 1 87 ? -8.266 1.824 6.176 1 95.75 87 GLY B N 1
ATOM 1694 C CA . GLY B 1 87 ? -9.102 2.398 7.219 1 95.75 87 GLY B CA 1
ATOM 1695 C C . GLY B 1 87 ? -10.312 3.133 6.68 1 95.75 87 GLY B C 1
ATOM 1696 O O . GLY B 1 87 ? -10.742 2.885 5.551 1 95.75 87 GLY B O 1
ATOM 1697 N N . GLN B 1 88 ? -10.852 3.898 7.605 1 95.62 88 GLN B N 1
ATOM 1698 C CA . GLN B 1 88 ? -11.984 4.77 7.289 1 95.62 88 GLN B CA 1
ATOM 1699 C C . GLN B 1 88 ? -11.68 6.219 7.652 1 95.62 88 GLN B C 1
ATOM 1701 O O . GLN B 1 88 ? -10.891 6.484 8.57 1 95.62 88 GLN B O 1
ATOM 1706 N N . LEU B 1 89 ? -12.289 7.086 6.852 1 96.38 89 LEU B N 1
ATOM 1707 C CA . LEU B 1 89 ? -12.141 8.5 7.176 1 96.38 89 LEU B CA 1
ATOM 1708 C C . LEU B 1 89 ? -13.477 9.219 7.121 1 96.38 89 LEU B C 1
ATOM 1710 O O . LEU B 1 89 ? -14.359 8.852 6.34 1 96.38 89 LEU B O 1
ATOM 1714 N N . LYS B 1 90 ? -13.648 10.141 7.984 1 97.06 90 LYS B N 1
ATOM 1715 C CA . LYS B 1 90 ? -14.805 11.031 8.016 1 97.06 90 LYS B CA 1
ATOM 1716 C C . LYS B 1 90 ? -14.375 12.492 7.957 1 97.06 90 LYS B C 1
ATOM 1718 O O . LYS B 1 90 ? -13.648 12.969 8.828 1 97.06 90 LYS B O 1
ATOM 1723 N N . ALA B 1 91 ? -14.812 13.164 6.941 1 96.56 91 ALA B N 1
ATOM 1724 C CA . ALA B 1 91 ? -14.539 14.586 6.758 1 96.56 91 ALA B CA 1
ATOM 1725 C C . ALA B 1 91 ? -15.773 15.43 7.051 1 96.56 91 ALA B C 1
ATOM 1727 O O . ALA B 1 91 ? -16.828 15.234 6.445 1 96.56 91 ALA B O 1
ATOM 1728 N N . ASP B 1 92 ? -15.617 16.359 7.961 1 97.69 92 ASP B N 1
ATOM 1729 C CA . ASP B 1 92 ? -16.719 17.234 8.328 1 97.69 92 ASP B CA 1
ATOM 1730 C C . ASP B 1 92 ? -17.984 16.422 8.609 1 97.69 92 ASP B C 1
ATOM 1732 O O . ASP B 1 92 ? -17.984 15.516 9.445 1 97.69 92 ASP B O 1
ATOM 1736 N N . ASP B 1 93 ? -19.094 16.734 7.91 1 96.19 93 ASP B N 1
ATOM 1737 C CA . ASP B 1 93 ? -20.344 16.031 8.141 1 96.19 93 ASP B CA 1
ATOM 1738 C C . ASP B 1 93 ? -20.641 15.047 7.008 1 96.19 93 ASP B C 1
ATOM 1740 O O . ASP B 1 93 ? -21.797 14.664 6.801 1 96.19 93 ASP B O 1
ATOM 1744 N N . ASP B 1 94 ? -19.578 14.68 6.387 1 94.75 94 ASP B N 1
ATOM 1745 C CA . ASP B 1 94 ? -19.75 13.781 5.25 1 94.75 94 ASP B CA 1
ATOM 1746 C C . ASP B 1 94 ? -19.875 12.328 5.719 1 94.75 94 ASP B C 1
ATOM 1748 O O . ASP B 1 94 ? -19.719 12.039 6.906 1 94.75 94 ASP B O 1
ATOM 1752 N N . GLN B 1 95 ? -20.203 11.5 4.758 1 93.44 95 GLN B N 1
ATOM 1753 C CA . GLN B 1 95 ? -20.266 10.078 5.059 1 93.44 95 GLN B CA 1
ATOM 1754 C C . GLN B 1 95 ? -18.875 9.5 5.305 1 93.44 95 GLN B C 1
ATOM 1756 O O . GLN B 1 95 ? -17.875 10.055 4.828 1 93.44 95 GLN B O 1
ATOM 1761 N N . VAL B 1 96 ? -18.812 8.438 6.078 1 94.81 96 VAL B N 1
ATOM 1762 C CA . VAL B 1 96 ? -17.578 7.711 6.305 1 94.81 96 VAL B CA 1
ATOM 1763 C C . VAL B 1 96 ? -17.172 6.98 5.031 1 94.81 96 VAL B C 1
ATOM 1765 O O . VAL B 1 96 ? -17.984 6.328 4.387 1 94.81 96 VAL B O 1
ATOM 1768 N N . LEU B 1 97 ? -15.953 7.121 4.633 1 92.88 97 LEU B N 1
ATOM 1769 C CA . LEU B 1 97 ? -15.422 6.465 3.443 1 92.88 97 LEU B CA 1
ATOM 1770 C C . LEU B 1 97 ? -14.227 5.586 3.797 1 92.88 97 LEU B C 1
ATOM 1772 O O . LEU B 1 97 ? -13.422 5.941 4.66 1 92.88 97 LEU B O 1
ATOM 1776 N N . GLY B 1 98 ? -14.148 4.465 3.133 1 94 98 GLY B N 1
ATOM 1777 C CA . GLY B 1 98 ? -12.938 3.656 3.242 1 94 98 GLY B CA 1
ATOM 1778 C C . GLY B 1 98 ? -11.773 4.211 2.443 1 94 98 GLY B C 1
ATOM 1779 O O . GLY B 1 98 ? -11.977 4.926 1.461 1 94 98 GLY B O 1
ATOM 1780 N N . PHE B 1 99 ? -10.602 3.938 2.887 1 95.44 99 PHE B N 1
ATOM 1781 C CA . PHE B 1 99 ? -9.422 4.359 2.141 1 95.44 99 PHE B CA 1
ATOM 1782 C C . PHE B 1 99 ? -8.297 3.34 2.291 1 95.44 99 PHE B C 1
ATOM 1784 O O . PHE B 1 99 ? -8.359 2.459 3.15 1 95.44 99 PHE B O 1
ATOM 1791 N N . HIS B 1 100 ? -7.332 3.359 1.475 1 96 100 HIS B N 1
ATOM 1792 C CA . HIS B 1 100 ? -6.051 2.672 1.599 1 96 100 HIS B CA 1
ATOM 1793 C C . HIS B 1 100 ? -4.891 3.602 1.25 1 96 100 HIS B C 1
ATOM 1795 O O . HIS B 1 100 ? -5.031 4.484 0.4 1 96 100 HIS B O 1
ATOM 1801 N N . GLN B 1 101 ? -3.85 3.426 1.868 1 98.19 101 GLN B N 1
ATOM 1802 C CA . GLN B 1 101 ? -2.682 4.289 1.72 1 98.19 101 GLN B CA 1
ATOM 1803 C C . GLN B 1 101 ? -1.389 3.5 1.903 1 98.19 101 GLN B C 1
ATOM 1805 O O . GLN B 1 101 ? -1.327 2.58 2.721 1 98.19 101 GLN B O 1
ATOM 1810 N N . THR B 1 102 ? -0.371 3.828 1.08 1 98.88 102 THR B N 1
ATOM 1811 C CA . THR B 1 102 ? 0.939 3.191 1.157 1 98.88 102 THR B CA 1
ATOM 1812 C C . THR B 1 102 ? 2.031 4.23 1.396 1 98.88 102 THR B C 1
ATOM 1814 O O . THR B 1 102 ? 2.014 5.309 0.794 1 98.88 102 THR B O 1
ATOM 1817 N N . PHE B 1 103 ? 2.947 3.91 2.281 1 98.94 103 PHE B N 1
ATOM 1818 C CA . PHE B 1 103 ? 4.117 4.738 2.557 1 98.94 103 PHE B CA 1
ATOM 1819 C C . PHE B 1 103 ? 5.402 3.955 2.33 1 98.94 103 PHE B C 1
ATOM 1821 O O . PHE B 1 103 ? 5.484 2.775 2.68 1 98.94 103 PHE B O 1
ATOM 1828 N N . LEU B 1 104 ? 6.34 4.574 1.746 1 98.94 104 LEU B N 1
ATOM 1829 C CA . LEU B 1 104 ? 7.723 4.117 1.84 1 98.94 104 LEU B CA 1
ATOM 1830 C C . LEU B 1 104 ? 8.547 5.055 2.719 1 98.94 104 LEU B C 1
ATOM 1832 O O . LEU B 1 104 ? 8.648 6.25 2.43 1 98.94 104 LEU B O 1
ATOM 1836 N N . LEU B 1 105 ? 9.086 4.523 3.781 1 98.81 105 LEU B N 1
ATOM 1837 C CA . LEU B 1 105 ? 9.812 5.301 4.777 1 98.81 105 LEU B CA 1
ATOM 1838 C C . LEU B 1 105 ? 11.312 5.055 4.664 1 98.81 105 LEU B C 1
ATOM 1840 O O . LEU B 1 105 ? 11.75 3.922 4.438 1 98.81 105 LEU B O 1
ATOM 1844 N N . LYS B 1 106 ? 12.055 6.074 4.844 1 98.19 106 LYS B N 1
ATOM 1845 C CA . LYS B 1 106 ? 13.516 6 4.801 1 98.19 106 LYS B CA 1
ATOM 1846 C C . LYS B 1 106 ? 14.141 6.809 5.938 1 98.19 106 LYS B C 1
ATOM 1848 O O . LYS B 1 106 ? 13.641 7.879 6.289 1 98.19 106 LYS B O 1
ATOM 1853 N N . ASN B 1 107 ? 15.172 6.266 6.492 1 96.75 107 ASN B N 1
ATOM 1854 C CA . ASN B 1 107 ? 15.945 7.039 7.461 1 96.75 107 ASN B CA 1
ATOM 1855 C C . ASN B 1 107 ? 16.828 8.078 6.773 1 96.75 107 ASN B C 1
ATOM 1857 O O . ASN B 1 107 ? 17.609 7.742 5.891 1 96.75 107 ASN B O 1
ATOM 1861 N N . PHE B 1 108 ? 16.609 9.305 7.059 1 92.5 108 PHE B N 1
ATOM 1862 C CA . PHE B 1 108 ? 17.344 10.43 6.488 1 92.5 108 PHE B CA 1
ATOM 1863 C C . PHE B 1 108 ? 17.891 11.328 7.586 1 92.5 108 PHE B C 1
ATOM 1865 O O . PHE B 1 108 ? 17.141 12.078 8.211 1 92.5 108 PHE B O 1
ATOM 1872 N N . GLN B 1 109 ? 19.156 11.352 7.746 1 90.5 109 GLN B N 1
ATOM 1873 C CA . GLN B 1 109 ? 19.844 12.195 8.727 1 90.5 109 GLN B CA 1
ATOM 1874 C C . GLN B 1 109 ? 19.25 12.008 10.117 1 90.5 109 GLN B C 1
ATOM 1876 O O . GLN B 1 109 ? 18.906 12.984 10.789 1 90.5 109 GLN B O 1
ATOM 1881 N N . GLY B 1 110 ? 18.906 10.727 10.453 1 91.56 110 GLY B N 1
ATOM 1882 C CA . GLY B 1 110 ? 18.5 10.383 11.805 1 91.56 110 GLY B CA 1
ATOM 1883 C C . GLY B 1 110 ? 16.984 10.438 12.008 1 91.56 110 GLY B C 1
ATOM 1884 O O . GLY B 1 110 ? 16.484 10.125 13.086 1 91.56 110 GLY B O 1
ATOM 1885 N N . ALA B 1 111 ? 16.266 10.836 10.984 1 94.06 111 ALA B N 1
ATOM 1886 C CA . ALA B 1 111 ? 14.812 10.883 11.07 1 94.06 111 ALA B CA 1
ATOM 1887 C C . ALA B 1 111 ? 14.172 10.039 9.977 1 94.06 111 ALA B C 1
ATOM 1889 O O . ALA B 1 111 ? 14.711 9.922 8.875 1 94.06 111 ALA B O 1
ATOM 1890 N N . TRP B 1 112 ? 13.109 9.445 10.336 1 96.94 112 TRP B N 1
ATOM 1891 C CA . TRP B 1 112 ? 12.352 8.711 9.336 1 96.94 112 TRP B CA 1
ATOM 1892 C C . TRP B 1 112 ? 11.43 9.641 8.555 1 96.94 112 TRP B C 1
ATOM 1894 O O . TRP B 1 112 ? 10.633 10.375 9.156 1 96.94 112 TRP B O 1
ATOM 1904 N N . VAL B 1 113 ? 11.617 9.602 7.258 1 98.06 113 VAL B N 1
ATOM 1905 C CA . VAL B 1 113 ? 10.82 10.453 6.383 1 98.06 113 VAL B CA 1
ATOM 1906 C C . VAL B 1 113 ? 10.023 9.594 5.406 1 98.06 113 VAL B C 1
ATOM 1908 O O . VAL B 1 113 ? 10.32 8.406 5.227 1 98.06 113 VAL B O 1
ATOM 1911 N N . CYS B 1 114 ? 9.023 10.164 4.848 1 98.81 114 CYS B N 1
ATOM 1912 C CA . CYS B 1 114 ? 8.227 9.516 3.816 1 98.81 114 CYS B CA 1
ATOM 1913 C C . CYS B 1 114 ? 8.711 9.898 2.426 1 98.81 114 CYS B C 1
ATOM 1915 O O . CYS B 1 114 ? 8.539 11.047 1.998 1 98.81 114 CYS B O 1
ATOM 1917 N N . THR B 1 115 ? 9.266 8.93 1.725 1 98.69 115 THR B N 1
ATOM 1918 C CA . THR B 1 115 ? 9.789 9.234 0.397 1 98.69 115 THR B CA 1
ATOM 1919 C C . THR B 1 115 ?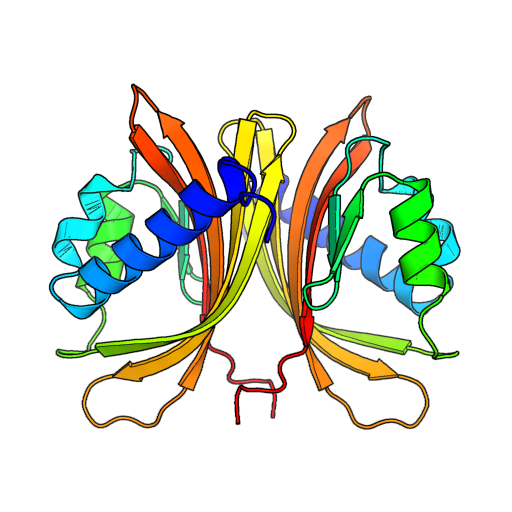 8.727 9.008 -0.67 1 98.69 115 THR B C 1
ATOM 1921 O O . THR B 1 115 ? 8.766 9.633 -1.735 1 98.69 115 THR B O 1
ATOM 1924 N N . ASN B 1 116 ? 7.852 8.133 -0.47 1 98.94 116 ASN B N 1
ATOM 1925 C CA . ASN B 1 116 ? 6.758 7.844 -1.392 1 98.94 116 ASN B CA 1
ATOM 1926 C C . ASN B 1 116 ? 5.445 7.609 -0.647 1 98.94 116 ASN B C 1
ATOM 1928 O O . ASN B 1 116 ? 5.43 6.953 0.398 1 98.94 116 ASN B O 1
ATOM 1932 N N . GLU B 1 117 ? 4.414 8.102 -1.178 1 98.94 117 GLU B N 1
ATOM 1933 C CA . GLU B 1 117 ? 3.076 8 -0.603 1 98.94 117 GLU B CA 1
ATOM 1934 C C . GLU B 1 117 ? 2.014 7.879 -1.692 1 98.94 117 GLU B C 1
ATOM 1936 O O . GLU B 1 117 ? 2.043 8.617 -2.68 1 98.94 117 GLU B O 1
ATOM 1941 N N . ILE B 1 118 ? 1.122 6.91 -1.581 1 98.88 118 ILE B N 1
ATOM 1942 C CA . ILE B 1 118 ? 0.008 6.742 -2.508 1 98.88 118 ILE B CA 1
ATOM 1943 C C . ILE B 1 118 ? -1.294 6.586 -1.728 1 98.88 118 ILE B C 1
ATOM 1945 O O . ILE B 1 118 ? -1.398 5.73 -0.846 1 98.88 118 ILE B O 1
ATOM 1949 N N . PHE B 1 119 ? -2.256 7.438 -2.002 1 98.44 119 PHE B N 1
ATOM 1950 C CA . PHE B 1 119 ? -3.545 7.438 -1.322 1 98.44 119 PHE B CA 1
ATOM 1951 C C . PHE B 1 119 ? -4.68 7.211 -2.314 1 98.44 119 PHE B C 1
ATOM 1953 O O . PHE B 1 119 ? -4.719 7.84 -3.375 1 98.44 119 PHE B O 1
ATOM 1960 N N . ARG B 1 120 ? -5.625 6.309 -1.998 1 96.62 120 ARG B N 1
ATOM 1961 C CA . ARG B 1 120 ? -6.875 6.152 -2.74 1 96.62 120 ARG B CA 1
ATOM 1962 C C . ARG B 1 120 ? -8.047 5.91 -1.794 1 96.62 120 ARG B C 1
ATOM 1964 O O . ARG B 1 120 ? -7.926 5.152 -0.829 1 96.62 120 ARG B O 1
ATOM 1971 N N . LEU B 1 121 ? -9.234 6.484 -2.15 1 93.94 121 LEU B N 1
ATOM 1972 C CA . LEU B 1 121 ? -10.492 6.148 -1.49 1 93.94 121 LEU B CA 1
ATOM 1973 C C . LEU B 1 121 ? -11 4.785 -1.946 1 93.94 121 LEU B C 1
ATOM 1975 O O . LEU B 1 121 ? -10.727 4.359 -3.072 1 93.94 121 LEU B O 1
ATOM 1979 N N . ALA B 1 122 ? -11.672 4.078 -1.029 1 87.31 122 ALA B N 1
ATOM 1980 C CA . ALA B 1 122 ? -12.258 2.781 -1.351 1 87.31 122 ALA B CA 1
ATOM 1981 C C . ALA B 1 122 ? -13.641 2.943 -1.978 1 87.31 122 ALA B C 1
ATOM 1983 O O . ALA B 1 122 ? -14.656 2.678 -1.331 1 87.31 122 ALA B O 1
ATOM 1984 N N . LEU B 1 123 ? -13.852 3.662 -2.949 1 68.88 123 LEU B N 1
ATOM 1985 C CA . LEU B 1 123 ? -15.164 3.891 -3.541 1 68.88 123 LEU B CA 1
ATOM 1986 C C . LEU B 1 123 ? -15.609 2.684 -4.359 1 68.88 123 LEU B C 1
ATOM 1988 O O . LEU B 1 123 ? -16.797 2.391 -4.441 1 68.88 123 LEU B O 1
ATOM 1992 N N . HIS B 1 124 ? -14.836 2.092 -5.273 1 55.34 124 HIS B N 1
ATOM 1993 C CA . HIS B 1 124 ? -15.281 1.156 -6.301 1 55.34 124 HIS B CA 1
ATOM 1994 C C . HIS B 1 124 ? -15.469 -0.244 -5.727 1 55.34 124 HIS B C 1
ATOM 1996 O O . HIS B 1 124 ? -15.617 -1.211 -6.477 1 55.34 124 HIS B O 1
ATOM 2002 N N . ASN B 1 125 ? -15.328 -0.385 -4.5 1 48.38 125 ASN B N 1
ATOM 2003 C CA . ASN B 1 125 ? -15.586 -1.732 -4.004 1 48.38 125 ASN B CA 1
ATOM 2004 C C . ASN B 1 125 ? -17.078 -2.055 -4 1 48.38 125 ASN B C 1
ATOM 2006 O O . ASN B 1 125 ? -17.5 -3.076 -3.451 1 48.38 125 ASN B O 1
ATOM 2010 N N . VAL B 1 126 ? -17.891 -1.245 -4.531 1 40.47 126 VAL B N 1
ATOM 2011 C CA . VAL B 1 126 ? -19.281 -1.648 -4.652 1 40.47 126 VAL B CA 1
ATOM 2012 C C . VAL B 1 126 ? -19.5 -2.414 -5.957 1 40.47 126 VAL B C 1
ATOM 2014 O O . VAL B 1 126 ? -18.812 -2.148 -6.953 1 40.47 126 VAL B O 1
#

Organism: Crocodylus porosus (NCBI:txid8502)

Radius of gyration: 17.71 Å; Cα contacts (8 Å, |Δi|>4): 527; chains: 2; bounding box: 41×46×49 Å

Solvent-accessible surface area (backbone atoms only — not comparable to full-atom values): 13557 Å² total; per-residue (Å²): 129,80,82,73,56,67,60,46,53,50,42,52,50,49,52,52,51,51,51,52,33,52,43,74,46,42,74,62,50,43,80,37,37,42,71,81,14,35,36,30,56,72,83,43,78,36,61,17,28,69,51,41,35,49,54,66,58,63,50,94,61,91,42,44,48,77,46,79,76,45,73,50,56,42,76,45,96,85,67,29,35,44,31,40,38,35,30,36,35,32,42,63,90,51,74,75,38,23,33,41,35,39,37,36,33,36,74,52,97,91,37,74,28,42,45,36,35,40,38,41,71,54,70,77,61,110,128,80,81,74,54,68,62,45,51,50,42,52,50,49,53,54,49,50,50,52,33,51,44,73,46,44,74,62,49,43,78,38,37,40,70,79,13,35,38,30,57,71,84,43,76,35,62,17,28,68,50,41,35,49,54,65,60,62,50,95,62,91,43,43,47,76,47,78,76,46,72,51,56,40,75,44,96,84,67,29,36,42,33,40,38,34,30,36,34,33,44,65,91,50,72,76,39,20,33,40,36,38,38,34,34,36,74,53,96,91,39,73,28,40,43,35,36,40,39,40,72,54,70,78,64,110

Foldseek 3Di:
DDDPDPQVVVLVVVVVVCQVCLQPPLLVLLVQAAQLAWEAEANDIDGGSVRVSVVSVPDPADGKHKDWPDKDWDADPVRKIKMKTWTWMDGDPDDIWIKIKIFIWDDDPNDIHTRYMYIDIPPPPD/DDDPDPQVVVLVVVVVVCQVCLQPPLLVLLVQAAQLAWEAEANDIDGGSVRVSVVSVPDPADGKHKDWPDKDWDADPVRKIKMKTWTWMDTDPDDIWIKIKIFIWDDDPNDIHTRYMYIDIPDPPD

pLDDT: mean 94.63, std 10.4, range [37.12, 98.94]

Secondary structure (DSSP, 8-state):
-----HHHHHHHHHHHHHHHHHHHHGGGGGGGEEEEEEEEETTEEEESHHHHHHHHHT-S-S-EEEEEEEEEEEE-TTSEEEEEEEEEEEETTSPPEEEEEEEEEEEETTEEEEEEEEEEE--TT-/-----HHHHHHHHHHHHHHHHHHHHGGGGGGGEEEEEEEEETTEEEESHHHHHHHHHT-S-S-EEEEEEEEEEEE-TTSEEEEEEEEEEEETTSPPEEEEEEEEEEEETTEEEEEEEEEEE--TT-

Nearest PDB structures (foldseek):
  1jb5-assembly1_B  TM=9.828E-01  e=6.179E-22  Rattus norvegicus
  1ar0-assembly1_B  TM=9.954E-01  e=8.812E-22  Rattus norvegicus
  1qma-assembly1_A  TM=9.757E-01  e=4.332E-22  Rattus norvegicus
  1jb4-assembly1_B  TM=9.829E-01  e=7.829E-22  Rattus norvegicus
  1gy6-assembly1_B  TM=9.900E-01  e=2.271E-21  Rattus norvegicus